Protein AF-A0AAN7KBG7-F1 (afdb_monomer_lite)

pLDDT: mean 77.72, std 19.57, range [31.78, 95.94]

Structure (mmCIF, N/CA/C/O backbone):
data_AF-A0AAN7KBG7-F1
#
_entry.id   AF-A0AAN7KBG7-F1
#
loop_
_atom_site.group_PDB
_atom_site.id
_atom_site.type_symbol
_atom_site.label_atom_id
_atom_site.label_alt_id
_atom_site.label_comp_id
_atom_site.label_asym_id
_atom_site.label_entity_id
_atom_site.label_seq_id
_atom_site.pdbx_PDB_ins_code
_atom_site.Cartn_x
_atom_site.Cartn_y
_atom_site.Cartn_z
_atom_site.occupancy
_atom_site.B_iso_or_equiv
_atom_site.auth_seq_id
_atom_site.auth_comp_id
_atom_site.auth_asym_id
_atom_site.auth_atom_id
_atom_site.pdbx_PDB_model_num
ATOM 1 N N . MET A 1 1 ? -51.891 24.829 34.670 1.00 34.12 1 MET A N 1
ATOM 2 C CA . MET A 1 1 ? -51.512 24.586 33.263 1.00 34.12 1 MET A CA 1
ATOM 3 C C . MET A 1 1 ? -50.183 23.848 33.258 1.00 34.12 1 MET A C 1
ATOM 5 O O . MET A 1 1 ? -49.143 24.468 33.414 1.00 34.12 1 MET A O 1
ATOM 9 N N . THR A 1 2 ? -50.226 22.522 33.196 1.00 32.44 2 THR A N 1
ATOM 10 C CA . THR A 1 2 ? -49.056 21.641 33.094 1.00 32.44 2 THR A CA 1
ATOM 11 C C . THR A 1 2 ? -48.975 21.164 31.651 1.00 32.44 2 THR A C 1
ATOM 13 O O . THR A 1 2 ? -49.834 20.416 31.191 1.00 32.44 2 THR A O 1
ATOM 16 N N . ILE A 1 3 ? -47.984 21.652 30.908 1.00 42.03 3 ILE A N 1
ATOM 17 C CA . ILE A 1 3 ? -47.735 21.214 29.534 1.00 42.03 3 ILE A CA 1
ATOM 18 C C . ILE A 1 3 ? -47.022 19.864 29.624 1.00 42.03 3 ILE A C 1
ATOM 20 O O . ILE A 1 3 ? -45.870 19.783 30.048 1.00 42.03 3 ILE A O 1
ATOM 24 N N . ALA A 1 4 ? -47.740 18.797 29.276 1.00 42.88 4 ALA A N 1
ATOM 25 C CA . ALA A 1 4 ? -47.174 17.473 29.093 1.00 42.88 4 ALA A CA 1
ATOM 26 C C . ALA A 1 4 ? -46.293 17.491 27.836 1.00 42.88 4 ALA A C 1
ATOM 28 O O . ALA A 1 4 ? -46.793 17.564 26.715 1.00 42.88 4 ALA A O 1
ATOM 29 N N . LEU A 1 5 ? -44.974 17.449 28.033 1.00 41.06 5 LEU A N 1
ATOM 30 C CA . LEU A 1 5 ? -44.010 17.113 26.989 1.00 41.06 5 LEU A CA 1
ATOM 31 C C . LEU A 1 5 ? -44.320 15.690 26.514 1.00 41.06 5 LEU A C 1
ATOM 33 O O . LEU A 1 5 ? -44.073 14.715 27.225 1.00 41.06 5 LEU A O 1
ATOM 37 N N . GLY A 1 6 ? -44.939 15.596 25.338 1.00 36.91 6 GLY A N 1
ATOM 38 C CA . GLY A 1 6 ? -45.277 14.335 24.698 1.00 36.91 6 GLY A CA 1
ATOM 39 C C . GLY A 1 6 ? -44.038 13.461 24.547 1.00 36.91 6 GLY A C 1
ATOM 40 O O . GLY A 1 6 ? -43.003 13.903 24.047 1.00 36.91 6 GLY A O 1
ATOM 41 N N . LYS A 1 7 ? -44.152 12.203 24.983 1.00 40.62 7 LYS A N 1
ATOM 42 C CA . LYS A 1 7 ? -43.248 11.136 24.561 1.00 40.62 7 LYS A CA 1
ATOM 43 C C . LYS A 1 7 ? -43.241 11.125 23.034 1.00 40.62 7 LYS A C 1
ATOM 45 O O . LYS A 1 7 ? -44.262 10.813 22.431 1.00 40.62 7 LYS A O 1
ATOM 50 N N . PHE A 1 8 ? -42.094 11.432 22.436 1.00 38.41 8 PHE A N 1
ATOM 51 C CA . PHE A 1 8 ? -41.805 11.020 21.069 1.00 38.41 8 PHE A CA 1
ATOM 52 C C . PHE A 1 8 ? -41.921 9.493 21.037 1.00 38.41 8 PHE A C 1
ATOM 54 O O . PHE A 1 8 ? -41.097 8.781 21.615 1.00 38.41 8 PHE A O 1
ATOM 61 N N . THR A 1 9 ? -42.991 8.991 20.434 1.00 43.62 9 THR A N 1
ATOM 62 C CA . THR A 1 9 ? -43.089 7.599 20.010 1.00 43.62 9 THR A CA 1
ATOM 63 C C . THR A 1 9 ? -42.046 7.428 18.912 1.00 43.62 9 THR A C 1
ATOM 65 O O . THR A 1 9 ? -42.193 7.980 17.827 1.00 43.62 9 THR A O 1
ATOM 68 N N . LYS A 1 10 ? -40.923 6.779 19.236 1.00 46.28 10 LYS A N 1
ATOM 69 C CA . LYS A 1 10 ? -39.901 6.421 18.253 1.00 46.28 10 LYS A CA 1
ATOM 70 C C . LYS A 1 10 ? -40.523 5.330 17.379 1.00 46.28 10 LYS A C 1
ATOM 72 O O . LYS A 1 10 ? -40.671 4.208 17.856 1.00 46.28 10 LYS A O 1
ATOM 77 N N . ASP A 1 11 ? -40.980 5.702 16.185 1.00 49.72 11 ASP A N 1
ATOM 78 C CA . ASP A 1 11 ? -41.461 4.741 15.193 1.00 49.72 11 ASP A CA 1
ATOM 79 C C . ASP A 1 11 ? -40.368 3.705 14.897 1.00 49.72 11 ASP A C 1
ATOM 81 O O . ASP A 1 11 ? -39.167 3.975 15.005 1.00 49.72 11 ASP A O 1
ATOM 85 N N . GLU A 1 12 ? -40.829 2.490 14.623 1.00 57.56 12 GLU A N 1
ATOM 86 C CA . GLU A 1 12 ? -40.058 1.258 14.505 1.00 57.56 12 GLU A CA 1
ATOM 87 C C . GLU A 1 12 ? -38.892 1.378 13.507 1.00 57.56 12 GLU A C 1
ATOM 89 O O . GLU A 1 12 ? -39.093 1.778 12.367 1.00 57.56 12 GLU A O 1
ATOM 94 N N . ASN A 1 13 ? -37.685 1.018 13.967 1.00 63.81 13 ASN A N 1
ATOM 95 C CA . ASN A 1 13 ? -36.425 0.845 13.226 1.00 63.81 13 ASN A CA 1
ATOM 96 C C . ASN A 1 13 ? -36.313 1.617 11.900 1.00 63.81 13 ASN A C 1
ATOM 98 O O . ASN A 1 13 ? -36.607 1.093 10.823 1.00 63.81 13 ASN A O 1
ATOM 102 N N . ASP A 1 14 ? -35.792 2.839 11.996 1.00 77.31 14 ASP A N 1
ATOM 103 C CA . ASP A 1 14 ? -35.422 3.656 10.844 1.00 77.31 14 ASP A CA 1
ATOM 104 C C . ASP A 1 14 ? -34.410 2.910 9.946 1.00 77.31 14 ASP A C 1
ATOM 106 O O . ASP A 1 14 ? -33.652 2.047 10.401 1.00 77.31 14 ASP A O 1
ATOM 110 N N . LEU A 1 15 ? -34.359 3.243 8.654 1.00 82.94 15 LEU A N 1
ATOM 111 C CA . LEU A 1 15 ? -33.481 2.579 7.676 1.00 82.94 15 LEU A CA 1
ATOM 112 C C . LEU A 1 15 ? -32.005 2.605 8.116 1.00 82.94 15 LEU A C 1
ATOM 114 O O . LEU A 1 15 ? -31.257 1.655 7.870 1.00 82.94 15 LEU A O 1
ATOM 118 N N . PHE A 1 16 ? -31.604 3.675 8.807 1.00 80.81 16 PHE A N 1
ATOM 119 C CA . PHE A 1 16 ? -30.285 3.808 9.421 1.00 80.81 16 PHE A CA 1
ATOM 120 C C . PHE A 1 16 ? -30.032 2.784 10.533 1.00 80.81 16 PHE A C 1
ATOM 122 O O . PHE A 1 16 ? -28.937 2.227 10.580 1.00 80.81 16 PHE A O 1
ATOM 129 N N . ASP A 1 17 ? -31.029 2.492 11.372 1.00 79.19 17 ASP A N 1
ATOM 130 C CA . ASP A 1 17 ? -30.919 1.515 12.463 1.00 79.19 17 ASP A CA 1
ATOM 131 C C . ASP A 1 17 ? -30.785 0.084 11.895 1.00 79.19 17 ASP A C 1
ATOM 133 O O . ASP A 1 17 ? -29.948 -0.695 12.349 1.00 79.19 17 ASP A O 1
ATOM 137 N N . ILE A 1 18 ? -31.521 -0.247 10.823 1.00 82.81 18 ILE A N 1
ATOM 138 C CA . ILE A 1 18 ? -31.422 -1.553 10.135 1.00 82.81 18 ILE A CA 1
ATOM 139 C C . ILE A 1 18 ? -30.043 -1.741 9.483 1.00 82.81 18 ILE A C 1
ATOM 141 O O . ILE A 1 18 ? -29.471 -2.837 9.511 1.00 82.81 18 ILE A O 1
ATOM 145 N N . MET A 1 19 ? -29.504 -0.680 8.877 1.00 77.00 19 MET A N 1
ATOM 146 C CA . MET A 1 19 ? -28.183 -0.705 8.252 1.00 77.00 19 MET A CA 1
ATOM 147 C C . MET A 1 19 ? -27.063 -0.819 9.295 1.00 77.00 19 MET A C 1
ATOM 149 O O . MET A 1 19 ? -26.133 -1.597 9.079 1.00 77.00 19 MET A O 1
ATOM 153 N N . ASP A 1 20 ? -27.159 -0.098 10.417 1.00 77.06 20 ASP A N 1
ATOM 154 C CA . ASP A 1 20 ? -26.223 -0.188 11.551 1.00 77.06 20 ASP A CA 1
ATOM 155 C C . ASP A 1 20 ? -26.203 -1.613 12.134 1.00 77.06 20 ASP A C 1
ATOM 157 O O . ASP A 1 20 ? -25.137 -2.212 12.299 1.00 77.06 20 ASP A O 1
ATOM 161 N N . ASP A 1 21 ? -27.379 -2.221 12.319 1.00 75.62 21 ASP A N 1
ATOM 162 C CA . ASP A 1 21 ? -27.508 -3.613 12.763 1.00 75.62 21 ASP A CA 1
ATO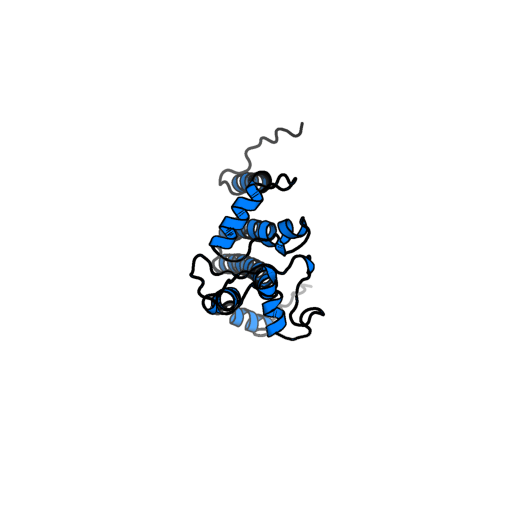M 163 C C . ASP A 1 21 ? -26.938 -4.624 11.759 1.00 75.62 21 ASP A C 1
ATOM 165 O O . ASP A 1 21 ? -26.386 -5.658 12.150 1.00 75.62 21 ASP A O 1
ATOM 169 N N . TRP A 1 22 ? -27.061 -4.368 10.454 1.00 77.69 22 TRP A N 1
ATOM 170 C CA . TRP A 1 22 ? -26.463 -5.226 9.430 1.00 77.69 22 TRP A CA 1
ATOM 171 C C . TRP A 1 22 ? -24.940 -5.078 9.368 1.00 77.69 22 TRP A C 1
ATOM 173 O O . TRP A 1 22 ? -24.244 -6.088 9.271 1.00 77.69 22 TRP A O 1
ATOM 183 N N . LEU A 1 23 ? -24.420 -3.853 9.475 1.00 68.38 23 LEU A N 1
ATOM 184 C CA . LEU A 1 23 ? -22.986 -3.564 9.424 1.00 68.38 23 LEU A CA 1
ATOM 185 C C . LEU A 1 23 ? -22.235 -4.162 10.624 1.00 68.38 23 LEU A C 1
ATOM 187 O O . LEU A 1 23 ? -21.116 -4.654 10.472 1.00 68.38 23 LEU A O 1
ATOM 191 N N . ARG A 1 24 ? -22.868 -4.180 11.803 1.00 67.69 24 ARG A N 1
ATOM 192 C CA . ARG A 1 24 ? -22.316 -4.813 13.011 1.00 67.69 24 ARG A CA 1
ATOM 193 C C . ARG A 1 24 ? -22.271 -6.338 12.951 1.00 67.69 24 ARG A C 1
ATOM 195 O O . ARG A 1 24 ? -21.626 -6.951 13.801 1.00 67.69 24 ARG A O 1
ATOM 202 N N . ARG A 1 25 ? -22.932 -6.980 11.979 1.00 67.44 25 ARG A N 1
ATOM 203 C CA . ARG A 1 25 ? -22.824 -8.434 11.799 1.00 67.44 25 ARG A CA 1
ATOM 204 C C . ARG A 1 25 ? -21.471 -8.764 11.174 1.00 67.44 25 ARG A C 1
ATOM 206 O O . ARG A 1 25 ? -21.226 -8.491 10.004 1.00 67.44 25 ARG A O 1
ATOM 213 N N . ASP A 1 26 ? -20.611 -9.381 11.979 1.00 39.69 26 ASP A N 1
ATOM 214 C CA . ASP A 1 26 ? -19.221 -9.728 11.676 1.00 39.69 26 ASP A CA 1
ATOM 215 C C . ASP A 1 26 ? -19.004 -10.338 10.286 1.00 39.69 26 ASP A C 1
ATOM 217 O O . ASP A 1 26 ? -19.112 -11.552 10.113 1.00 39.69 26 ASP A O 1
ATOM 221 N N . ARG A 1 27 ? -18.594 -9.517 9.310 1.00 54.81 27 ARG A N 1
ATOM 222 C CA . ARG A 1 27 ? -17.887 -9.957 8.097 1.00 54.81 27 ARG A CA 1
ATOM 223 C C . ARG A 1 27 ? -17.035 -8.827 7.527 1.00 54.81 27 ARG A C 1
ATOM 225 O O . ARG A 1 27 ? -17.579 -7.798 7.165 1.00 54.81 27 ARG A O 1
ATOM 232 N N . PHE A 1 28 ? -15.727 -9.051 7.359 1.00 41.56 28 PHE A N 1
ATOM 233 C CA . PHE A 1 28 ? -14.975 -8.551 6.195 1.00 41.56 28 PHE A CA 1
ATOM 234 C C . PHE A 1 28 ? -13.580 -9.193 6.111 1.00 41.56 28 PHE A C 1
ATOM 236 O O . PHE A 1 28 ? -12.844 -9.221 7.097 1.00 41.56 28 PHE A O 1
ATOM 243 N N . VAL A 1 29 ? -13.217 -9.673 4.916 1.00 42.47 29 VAL A N 1
ATOM 244 C CA . VAL A 1 29 ? -11.884 -10.172 4.539 1.00 42.47 29 VAL A CA 1
ATOM 245 C C . VAL A 1 29 ? -11.554 -9.556 3.179 1.00 42.47 29 VAL A C 1
ATOM 247 O O . VAL A 1 29 ? -12.275 -9.791 2.214 1.00 42.47 29 VAL A O 1
ATOM 250 N N . PHE A 1 30 ? -10.495 -8.749 3.097 1.00 40.25 30 PHE A N 1
ATOM 251 C CA . PHE A 1 30 ? -10.028 -8.148 1.844 1.00 40.25 30 PHE A CA 1
ATOM 252 C C . PHE A 1 30 ? -8.698 -8.793 1.436 1.00 40.25 30 PHE A C 1
ATOM 254 O O . PHE A 1 30 ? -7.713 -8.719 2.169 1.00 40.25 30 PHE A O 1
ATOM 261 N N . VAL A 1 31 ? -8.681 -9.433 0.267 1.00 49.59 31 VAL A N 1
ATOM 262 C CA . VAL A 1 31 ? -7.526 -10.095 -0.362 1.00 49.59 31 VAL A CA 1
ATOM 263 C C . VAL A 1 31 ? -7.371 -9.444 -1.739 1.00 49.59 31 VAL A C 1
ATOM 265 O O . VAL A 1 31 ? -8.255 -9.594 -2.566 1.00 49.59 31 VAL A O 1
ATOM 268 N N . GLY A 1 32 ? -6.355 -8.673 -2.112 1.00 66.69 32 GLY A N 1
ATOM 269 C CA . GLY A 1 32 ? -5.196 -8.110 -1.429 1.00 66.69 32 GLY A CA 1
ATOM 270 C C . GLY A 1 32 ? -4.219 -7.674 -2.529 1.00 66.69 32 GLY A C 1
ATOM 271 O O . GLY A 1 32 ? -3.469 -8.508 -3.021 1.00 66.69 32 GLY A O 1
ATOM 272 N N . GLY A 1 33 ? -4.231 -6.401 -2.954 1.00 80.50 33 GLY A N 1
ATOM 273 C CA . GLY A 1 33 ? -3.456 -5.921 -4.120 1.00 80.50 33 GLY A CA 1
ATOM 274 C C . GLY A 1 33 ? -1.940 -6.162 -4.036 1.00 80.50 33 GLY A C 1
ATOM 275 O O . GLY A 1 33 ? -1.269 -6.275 -5.060 1.00 80.50 33 GLY A O 1
ATOM 276 N N . TRP A 1 34 ? -1.410 -6.327 -2.820 1.00 89.38 34 TRP A N 1
ATOM 277 C CA . TRP A 1 34 ? -0.032 -6.753 -2.585 1.00 89.38 34 TRP A CA 1
ATOM 278 C C . TRP A 1 34 ? 0.252 -8.170 -3.107 1.00 89.38 34 TRP A C 1
ATOM 280 O O . TRP A 1 34 ? 1.241 -8.353 -3.806 1.00 89.38 34 TRP A O 1
ATOM 290 N N . PHE A 1 35 ? -0.635 -9.141 -2.849 1.00 91.00 35 PHE A N 1
ATOM 291 C CA . PHE A 1 35 ? -0.478 -10.519 -3.335 1.00 91.00 35 PHE A CA 1
ATOM 292 C C . PHE A 1 35 ? -0.496 -10.589 -4.861 1.00 91.00 35 PHE A C 1
ATOM 294 O O . PHE A 1 35 ? 0.321 -11.287 -5.457 1.00 91.00 35 PHE A O 1
ATOM 301 N N . THR A 1 36 ? -1.392 -9.840 -5.509 1.00 90.81 36 THR A N 1
ATOM 302 C CA . THR A 1 36 ? -1.428 -9.768 -6.976 1.00 90.81 36 THR A CA 1
ATOM 303 C C . THR A 1 36 ? -0.119 -9.207 -7.526 1.00 90.81 36 THR A C 1
ATOM 305 O O . THR A 1 36 ? 0.440 -9.762 -8.471 1.00 90.81 36 THR A O 1
ATOM 308 N N . GLY A 1 37 ? 0.399 -8.142 -6.909 1.00 89.38 37 GLY A N 1
ATOM 309 C CA . GLY A 1 37 ? 1.641 -7.511 -7.339 1.00 89.38 37 GLY A CA 1
ATOM 310 C C . GLY A 1 37 ? 2.869 -8.407 -7.164 1.00 89.38 37 GLY A C 1
ATOM 311 O O . GLY A 1 37 ? 3.604 -8.608 -8.125 1.00 89.38 37 GLY A O 1
ATOM 312 N N . THR A 1 38 ? 3.058 -9.012 -5.988 1.00 92.31 38 THR A N 1
ATOM 313 C CA . THR A 1 38 ? 4.203 -9.909 -5.729 1.00 92.31 38 THR A CA 1
ATOM 314 C C . THR A 1 38 ? 4.138 -11.211 -6.520 1.00 92.31 38 THR A C 1
ATOM 316 O O . THR A 1 38 ? 5.168 -11.841 -6.744 1.00 92.31 38 THR A O 1
ATOM 319 N N . THR A 1 39 ? 2.954 -11.622 -6.976 1.00 92.50 39 THR A N 1
ATOM 320 C CA . THR A 1 39 ? 2.807 -12.859 -7.750 1.00 92.50 39 THR A CA 1
ATOM 321 C C . THR A 1 39 ? 3.000 -12.656 -9.242 1.00 92.50 39 THR A C 1
ATOM 323 O O . THR A 1 39 ? 3.681 -13.469 -9.865 1.00 92.50 39 THR A O 1
ATOM 326 N N . PHE A 1 40 ? 2.461 -11.576 -9.812 1.00 93.94 40 PHE A N 1
ATOM 327 C CA . PHE A 1 40 ? 2.332 -11.456 -11.267 1.00 93.94 40 PHE A CA 1
ATOM 328 C C . PHE A 1 40 ? 2.953 -10.199 -11.879 1.00 93.94 40 PHE A C 1
ATOM 330 O O . PHE A 1 40 ? 3.041 -10.125 -13.104 1.00 93.94 40 PHE A O 1
ATOM 337 N N . VAL A 1 41 ? 3.334 -9.191 -11.086 1.00 93.88 41 VAL A N 1
ATOM 338 C CA . VAL A 1 41 ? 3.688 -7.874 -11.636 1.00 93.88 41 VAL A CA 1
ATOM 339 C C . VAL A 1 41 ? 5.182 -7.596 -11.587 1.00 93.88 41 VAL A C 1
ATOM 341 O O . VAL A 1 41 ? 5.825 -7.628 -10.540 1.00 93.88 41 VAL A O 1
ATOM 344 N N . THR A 1 42 ? 5.703 -7.254 -12.762 1.00 94.94 42 THR A N 1
ATOM 345 C CA . THR A 1 42 ? 7.089 -6.850 -12.974 1.00 94.94 42 THR A CA 1
ATOM 346 C C . THR A 1 42 ? 7.357 -5.409 -12.550 1.00 94.94 42 THR A C 1
ATOM 348 O O . THR A 1 42 ? 6.500 -4.533 -12.678 1.00 94.94 42 THR A O 1
ATOM 351 N N . SER A 1 43 ? 8.592 -5.149 -12.124 1.00 94.31 43 SER A N 1
ATOM 352 C CA . SER A 1 43 ? 9.136 -3.805 -11.901 1.00 94.31 43 SER A CA 1
ATOM 353 C C . SER A 1 43 ? 10.186 -3.428 -12.949 1.00 94.31 43 SER A C 1
ATOM 355 O O . SER A 1 43 ? 10.988 -2.514 -12.736 1.00 94.31 43 SER A O 1
ATOM 357 N N . TRP A 1 44 ? 10.197 -4.109 -14.098 1.00 95.19 44 TRP A N 1
ATOM 358 C CA . TRP A 1 44 ? 11.172 -3.873 -15.162 1.00 95.19 44 TRP A CA 1
ATOM 359 C C . TRP A 1 44 ? 11.098 -2.447 -15.719 1.00 95.19 44 TRP A C 1
ATOM 361 O O . TRP A 1 44 ? 12.115 -1.777 -15.867 1.00 95.19 44 TRP A O 1
ATOM 371 N N . TYR A 1 45 ? 9.888 -1.936 -15.947 1.00 93.25 45 TYR A N 1
ATOM 372 C CA . TYR A 1 45 ? 9.667 -0.607 -16.528 1.00 93.25 45 TYR A CA 1
ATOM 373 C C . TYR A 1 45 ? 9.862 0.552 -15.540 1.00 93.25 45 TYR A C 1
ATOM 375 O O . TYR A 1 45 ? 9.951 1.705 -15.957 1.00 93.25 45 TYR A O 1
ATOM 383 N N . THR A 1 46 ? 9.920 0.265 -14.237 1.00 93.25 46 THR A N 1
ATOM 384 C CA . THR A 1 46 ? 10.079 1.279 -13.184 1.00 93.25 46 THR A CA 1
ATOM 385 C C . THR A 1 46 ? 11.481 1.286 -12.585 1.00 93.25 46 THR A C 1
ATOM 387 O O . THR A 1 46 ? 12.058 2.358 -12.416 1.00 93.25 46 THR A O 1
ATOM 390 N N . HIS A 1 47 ? 12.039 0.110 -12.284 1.00 91.75 47 HIS A N 1
ATOM 391 C CA . HIS A 1 47 ? 13.340 -0.052 -11.618 1.00 91.75 47 HIS A CA 1
ATOM 392 C C . HIS A 1 47 ? 14.343 -0.901 -12.412 1.00 91.75 47 HIS A C 1
ATOM 394 O O . HIS A 1 47 ? 15.490 -1.001 -11.985 1.00 91.75 47 HIS A O 1
ATOM 400 N N . GLY A 1 48 ? 13.949 -1.523 -13.529 1.00 94.25 48 GLY A N 1
ATOM 401 C CA . GLY A 1 48 ? 14.801 -2.491 -14.235 1.00 94.25 48 GLY A CA 1
ATOM 402 C C . GLY A 1 48 ? 15.023 -3.779 -13.437 1.00 94.25 48 GLY A C 1
ATOM 403 O O . GLY A 1 48 ? 16.091 -4.379 -13.520 1.00 94.25 48 GLY A O 1
ATOM 404 N N . LEU A 1 49 ? 14.044 -4.174 -12.612 1.00 93.25 49 LEU A N 1
ATOM 405 C CA . LEU A 1 49 ? 14.136 -5.316 -11.700 1.00 93.25 49 LEU A CA 1
ATOM 406 C C . LEU A 1 49 ? 13.013 -6.322 -11.956 1.00 93.25 49 LEU A C 1
ATOM 408 O O . LEU A 1 49 ? 11.859 -5.933 -12.135 1.00 93.25 49 LEU A O 1
ATOM 412 N N . ALA A 1 50 ? 13.348 -7.609 -11.871 1.00 94.31 50 ALA A N 1
ATOM 413 C CA . ALA A 1 50 ? 12.360 -8.655 -11.633 1.00 94.31 50 ALA A CA 1
ATOM 414 C C . ALA A 1 50 ? 11.858 -8.548 -10.185 1.00 94.31 50 ALA A C 1
ATOM 416 O O . ALA A 1 50 ? 12.663 -8.364 -9.265 1.00 94.31 50 ALA A O 1
ATOM 417 N N . SER A 1 51 ? 10.544 -8.629 -9.980 1.00 94.12 51 SER A N 1
ATOM 418 C CA . SER A 1 51 ? 9.935 -8.402 -8.660 1.00 94.12 51 SER A CA 1
ATOM 419 C C . SER A 1 51 ? 8.789 -9.348 -8.313 1.00 94.12 51 SER A C 1
ATOM 421 O O . SER A 1 51 ? 8.159 -9.168 -7.270 1.00 94.12 51 SER A O 1
ATOM 423 N N . SER A 1 52 ? 8.508 -10.341 -9.154 1.00 94.75 52 SER A N 1
ATOM 424 C CA . SER A 1 52 ? 7.380 -11.252 -8.968 1.00 94.75 52 SER A CA 1
ATOM 425 C C . SER A 1 52 ? 7.766 -12.729 -8.955 1.00 94.75 52 SER A C 1
ATOM 427 O O . SER A 1 52 ? 8.795 -13.128 -9.503 1.00 94.75 52 SER A O 1
ATOM 429 N N . TYR A 1 53 ? 6.914 -13.562 -8.347 1.00 94.38 53 TYR A N 1
ATOM 430 C CA . TYR A 1 53 ? 7.054 -15.023 -8.399 1.00 94.38 53 TYR A CA 1
ATOM 431 C C . TYR A 1 53 ? 7.069 -15.544 -9.842 1.00 94.38 53 TYR A C 1
ATOM 433 O O . TYR A 1 53 ? 7.832 -16.456 -10.153 1.00 94.38 53 TYR A O 1
ATOM 441 N N . LEU A 1 54 ? 6.284 -14.930 -10.733 1.00 95.06 54 LEU A N 1
ATOM 442 C CA . LEU A 1 54 ? 6.252 -15.269 -12.158 1.00 95.06 54 LEU A CA 1
ATOM 443 C C . LEU A 1 54 ? 7.601 -15.036 -12.859 1.00 95.06 54 LEU A C 1
ATOM 445 O O . LEU A 1 54 ? 7.947 -15.765 -13.782 1.00 95.06 54 LEU A O 1
ATOM 449 N N . GLU A 1 55 ? 8.384 -14.062 -12.398 1.00 93.81 55 GLU A N 1
ATOM 450 C CA . GLU A 1 55 ? 9.724 -13.762 -12.920 1.00 93.81 55 GLU A CA 1
ATOM 451 C C . GLU A 1 55 ? 10.844 -14.550 -12.215 1.00 93.81 55 GLU A C 1
ATOM 453 O O . GLU A 1 55 ? 12.022 -14.348 -12.509 1.00 93.81 55 GLU A O 1
ATOM 458 N N . GLY A 1 56 ? 10.503 -15.442 -11.278 1.00 94.00 56 GLY A N 1
ATOM 459 C CA . GLY A 1 56 ? 11.467 -16.257 -10.533 1.00 94.00 56 GLY A CA 1
ATOM 460 C C . GLY A 1 56 ? 11.954 -15.646 -9.215 1.00 94.00 56 GLY A C 1
ATOM 461 O O . GLY A 1 56 ? 12.911 -16.153 -8.625 1.00 94.00 56 GLY A O 1
ATOM 462 N N . CYS A 1 57 ? 11.320 -14.580 -8.712 1.00 95.31 57 CYS A N 1
ATOM 463 C CA . CYS A 1 57 ? 11.593 -14.096 -7.358 1.00 95.31 57 CYS A CA 1
ATOM 464 C C . CYS A 1 57 ? 11.080 -15.080 -6.294 1.00 95.31 57 CYS A C 1
ATOM 466 O O . CYS A 1 57 ? 10.163 -15.863 -6.526 1.00 95.31 57 CYS A O 1
ATOM 468 N N . ASN A 1 58 ? 11.656 -15.019 -5.093 1.00 95.38 58 ASN A N 1
ATOM 469 C CA . ASN A 1 58 ? 11.197 -15.774 -3.927 1.00 95.38 58 ASN A CA 1
ATOM 470 C C . ASN A 1 58 ? 10.486 -14.837 -2.934 1.00 95.38 58 ASN A C 1
ATOM 472 O O . ASN A 1 58 ? 10.376 -13.638 -3.170 1.00 95.38 58 ASN A O 1
ATOM 476 N N . PHE A 1 59 ? 10.010 -15.361 -1.801 1.00 93.25 59 PHE A N 1
ATOM 477 C CA . PHE A 1 59 ? 9.302 -14.553 -0.797 1.00 93.25 59 PHE A CA 1
ATOM 478 C C . PHE A 1 59 ? 10.120 -13.365 -0.267 1.00 93.25 59 PHE A C 1
ATOM 480 O O . PHE A 1 59 ? 9.556 -12.330 0.080 1.00 93.25 59 PHE A O 1
ATOM 487 N N . LEU A 1 60 ? 11.447 -13.492 -0.218 1.00 94.06 60 LEU A N 1
ATOM 488 C CA . LEU A 1 60 ? 12.316 -12.423 0.259 1.00 94.06 60 LEU A CA 1
ATOM 489 C C . LEU A 1 60 ? 12.516 -11.337 -0.804 1.00 94.06 60 LEU A C 1
ATOM 491 O O . LEU A 1 60 ? 12.650 -10.166 -0.451 1.00 94.06 60 LEU A O 1
ATOM 495 N N . THR A 1 61 ? 12.547 -11.706 -2.086 1.00 92.75 61 THR A N 1
ATOM 496 C CA . THR A 1 61 ? 12.876 -10.788 -3.187 1.00 92.75 61 THR A CA 1
ATOM 497 C C . THR A 1 61 ? 11.665 -10.240 -3.934 1.00 92.75 61 THR A C 1
ATOM 499 O O . THR A 1 61 ? 11.786 -9.190 -4.562 1.00 92.75 61 THR A O 1
ATOM 502 N N . ALA A 1 62 ? 10.502 -10.885 -3.838 1.00 95.00 62 ALA A N 1
ATOM 503 C CA . ALA A 1 62 ? 9.272 -10.391 -4.440 1.00 95.00 62 ALA A CA 1
ATOM 504 C C . ALA A 1 62 ? 8.821 -9.080 -3.774 1.00 95.00 62 ALA A C 1
ATOM 506 O O . ALA A 1 62 ? 8.857 -8.933 -2.545 1.00 95.00 62 ALA A O 1
ATOM 507 N N . ALA A 1 63 ? 8.395 -8.116 -4.586 1.00 95.00 63 ALA A N 1
ATOM 508 C CA . ALA A 1 63 ? 7.995 -6.801 -4.109 1.00 95.00 63 ALA A CA 1
ATOM 509 C C . ALA A 1 63 ? 7.002 -6.127 -5.058 1.00 95.00 63 ALA A C 1
ATOM 511 O O . ALA A 1 63 ? 7.094 -6.257 -6.274 1.00 95.00 63 ALA A O 1
ATOM 512 N N . VAL A 1 64 ? 6.103 -5.315 -4.501 1.00 95.19 64 VAL A N 1
ATOM 513 C CA . VAL A 1 64 ? 5.387 -4.303 -5.291 1.00 95.19 64 VAL A CA 1
ATOM 514 C C . VAL A 1 64 ? 6.216 -3.026 -5.267 1.00 95.19 64 VAL A C 1
ATOM 516 O O . VAL A 1 64 ? 6.272 -2.345 -4.236 1.00 95.19 64 VAL A O 1
ATOM 519 N N . SER A 1 65 ? 6.906 -2.738 -6.372 1.00 94.94 65 SER A N 1
ATOM 520 C CA . SER A 1 65 ? 7.851 -1.619 -6.435 1.00 94.94 65 SER A CA 1
ATOM 521 C C . SER A 1 65 ? 7.193 -0.278 -6.706 1.00 94.94 65 SER A C 1
ATOM 523 O O . SER A 1 65 ? 6.145 -0.193 -7.344 1.00 94.94 65 SER A O 1
ATOM 525 N N . THR A 1 66 ? 7.844 0.779 -6.226 1.00 95.50 66 THR A N 1
ATOM 526 C CA . THR A 1 66 ? 7.423 2.166 -6.431 1.00 95.50 66 THR A CA 1
ATOM 527 C C . THR A 1 66 ? 7.387 2.553 -7.917 1.00 95.50 66 THR A C 1
ATOM 529 O O . THR A 1 66 ? 8.142 1.992 -8.719 1.00 95.50 66 THR A O 1
ATOM 532 N N . PRO A 1 67 ? 6.551 3.534 -8.307 1.00 95.94 67 PRO A N 1
ATOM 533 C CA . PRO A 1 67 ? 6.552 4.085 -9.660 1.00 95.94 67 PRO A CA 1
ATOM 534 C C . PRO A 1 67 ? 7.901 4.712 -10.027 1.00 95.94 67 PRO A C 1
ATOM 536 O O . PRO A 1 67 ? 8.650 5.149 -9.153 1.00 95.94 67 PRO A O 1
ATOM 539 N N . ALA A 1 68 ? 8.184 4.820 -11.327 1.00 94.25 68 ALA A N 1
ATOM 540 C CA . ALA A 1 68 ? 9.384 5.487 -11.835 1.00 94.25 68 ALA A CA 1
ATOM 541 C C . ALA A 1 68 ? 9.476 6.953 -11.365 1.00 94.25 68 ALA A C 1
ATOM 543 O O . ALA A 1 68 ? 8.461 7.644 -11.260 1.00 94.25 68 ALA A O 1
ATOM 544 N N . ASN A 1 69 ? 10.695 7.469 -11.158 1.00 93.62 69 ASN A N 1
ATOM 545 C CA . ASN A 1 69 ? 10.907 8.844 -10.673 1.00 93.62 69 ASN A CA 1
ATOM 546 C C . ASN A 1 69 ? 10.327 9.921 -11.614 1.00 93.62 69 ASN A C 1
ATOM 548 O O . ASN A 1 69 ? 9.921 10.985 -11.160 1.00 93.62 69 ASN A O 1
ATOM 552 N N . SER A 1 70 ? 10.205 9.631 -12.914 1.00 92.12 70 SER A N 1
ATOM 553 C CA . SER A 1 70 ? 9.563 10.520 -13.896 1.00 92.12 70 SER A CA 1
ATOM 554 C C . SER A 1 70 ? 8.079 10.786 -13.614 1.00 92.12 70 SER A C 1
ATOM 556 O O . SER A 1 70 ? 7.521 11.762 -14.113 1.00 92.12 70 SER A O 1
ATOM 558 N N . LEU A 1 71 ? 7.431 9.938 -12.810 1.00 91.75 71 LEU A N 1
ATOM 559 C CA . LEU A 1 71 ? 6.029 10.078 -12.419 1.00 91.75 71 LEU A CA 1
ATOM 560 C C . LEU A 1 71 ? 5.847 10.910 -11.138 1.00 91.75 71 LEU A C 1
ATOM 562 O O . LEU A 1 71 ? 4.702 11.188 -10.765 1.00 91.75 71 LEU A O 1
ATOM 566 N N . ALA A 1 72 ? 6.948 11.328 -10.500 1.00 92.56 72 ALA A N 1
ATOM 567 C CA . ALA A 1 72 ? 6.982 12.156 -9.296 1.00 92.56 72 ALA A CA 1
ATOM 568 C C . ALA A 1 72 ? 5.979 11.666 -8.230 1.00 92.56 72 ALA A C 1
ATOM 570 O O . ALA A 1 72 ? 5.989 10.490 -7.857 1.00 92.56 72 ALA A O 1
ATOM 571 N N . HIS A 1 73 ? 5.095 12.549 -7.755 1.00 94.44 73 HIS A N 1
ATOM 572 C CA . HIS A 1 73 ? 4.049 12.247 -6.771 1.00 94.44 73 HIS A CA 1
ATOM 573 C C . HIS A 1 73 ? 2.677 11.980 -7.399 1.00 94.44 73 HIS A C 1
ATOM 575 O O . HIS A 1 73 ? 1.643 12.155 -6.751 1.00 94.44 73 HIS A O 1
ATOM 581 N N . SER A 1 74 ? 2.613 11.557 -8.665 1.00 93.69 74 SER A N 1
ATOM 582 C CA . SER A 1 74 ? 1.321 11.275 -9.292 1.00 93.69 74 SER A CA 1
ATOM 583 C C . SER A 1 74 ? 0.578 10.171 -8.529 1.00 93.69 74 SER A C 1
ATOM 585 O O . SER A 1 74 ? 1.131 9.107 -8.281 1.00 93.69 74 SER A O 1
ATOM 587 N N . LEU A 1 75 ? -0.706 10.393 -8.221 1.00 90.00 75 LEU A N 1
ATOM 588 C CA . LEU A 1 75 ? -1.568 9.385 -7.577 1.00 90.00 75 LEU A CA 1
ATOM 589 C C . LEU A 1 75 ? -1.721 8.098 -8.399 1.00 90.00 75 LEU A C 1
ATOM 591 O O . LEU A 1 75 ? -2.123 7.070 -7.862 1.00 90.00 75 LEU A O 1
ATOM 595 N N . LEU A 1 76 ? -1.397 8.163 -9.697 1.00 91.44 76 LEU A N 1
ATOM 596 C CA . LEU A 1 76 ? -1.397 7.021 -10.604 1.00 91.44 76 LEU A CA 1
ATOM 597 C C . LEU A 1 76 ? -2.735 6.272 -10.534 1.00 91.44 76 LEU A C 1
ATOM 599 O O . LEU A 1 76 ? -2.778 5.062 -10.388 1.00 91.44 76 LEU A O 1
ATOM 603 N N . LEU A 1 77 ? -3.847 7.011 -10.597 1.00 92.12 77 LEU A N 1
ATOM 604 C CA . LEU A 1 77 ? -5.183 6.418 -10.659 1.00 92.12 77 LEU A CA 1
ATOM 605 C C . LEU A 1 77 ? -5.331 5.636 -11.970 1.00 92.12 77 LEU A C 1
ATOM 607 O O . LEU A 1 77 ? -4.822 6.074 -13.006 1.00 92.12 77 LEU A O 1
ATOM 611 N N . LEU A 1 78 ? -6.050 4.512 -11.933 1.00 89.88 78 LEU A N 1
ATOM 612 C CA . LEU A 1 78 ? -6.269 3.657 -13.107 1.00 89.88 78 LEU A CA 1
ATOM 613 C C . LEU A 1 78 ? -6.954 4.428 -14.251 1.00 89.88 78 LEU A C 1
ATOM 615 O O . LEU A 1 78 ? -6.533 4.359 -15.400 1.00 89.88 78 LEU A O 1
ATOM 619 N N . TRP A 1 79 ? -7.948 5.250 -13.918 1.00 92.75 79 TRP A N 1
ATOM 620 C CA . TRP A 1 79 ? -8.633 6.164 -14.843 1.00 92.75 79 TRP A CA 1
ATOM 621 C C . TRP A 1 79 ? -7.905 7.509 -15.029 1.00 92.75 79 TRP A C 1
ATOM 623 O O . TRP A 1 79 ? -8.441 8.443 -15.620 1.00 92.75 79 TRP A O 1
ATOM 633 N N . GLY A 1 80 ? -6.699 7.656 -14.480 1.00 91.44 80 GLY A N 1
ATOM 634 C CA . GLY A 1 80 ? -5.913 8.878 -14.598 1.00 91.44 80 GLY A CA 1
ATOM 635 C C . GLY A 1 80 ? -5.309 9.054 -15.997 1.00 91.44 80 GLY A C 1
ATOM 636 O O . GLY A 1 80 ? -5.215 8.098 -16.763 1.00 91.44 80 GLY A O 1
ATOM 637 N N . PRO A 1 81 ? -4.772 10.246 -16.319 1.00 91.06 81 PRO A N 1
ATOM 638 C CA . PRO A 1 81 ? -4.241 10.550 -17.655 1.00 91.06 81 PRO A CA 1
ATOM 639 C C . PRO A 1 81 ? -2.983 9.749 -18.009 1.00 91.06 81 PRO A C 1
ATOM 641 O O . PRO A 1 81 ? -2.575 9.709 -19.166 1.00 91.06 81 PRO A O 1
ATOM 644 N N . LYS A 1 82 ? -2.357 9.128 -16.999 1.00 89.12 82 LYS A N 1
ATOM 645 C CA . LYS A 1 82 ? -1.233 8.224 -17.189 1.00 89.12 82 LYS A CA 1
ATOM 646 C C . LYS A 1 82 ? -1.785 6.922 -17.732 1.00 89.12 82 LYS A C 1
ATOM 648 O O . LYS A 1 82 ? -1.610 6.705 -18.912 1.00 89.12 82 LYS A O 1
ATOM 653 N N . ALA A 1 83 ? -2.487 6.115 -16.942 1.00 88.75 83 ALA A N 1
ATOM 654 C CA . ALA A 1 83 ? -2.963 4.797 -17.368 1.00 88.75 83 ALA A CA 1
ATOM 655 C C . ALA A 1 83 ? -4.115 4.806 -18.391 1.00 88.75 83 ALA A C 1
ATOM 657 O O . ALA A 1 83 ? -4.222 3.856 -19.153 1.00 88.75 83 ALA A O 1
ATOM 658 N N . GLN A 1 84 ? -4.938 5.858 -18.448 1.00 91.44 84 GLN A N 1
ATOM 659 C CA . GLN A 1 84 ? -6.054 6.005 -19.400 1.00 91.44 84 GLN A CA 1
ATOM 660 C C . GLN A 1 84 ? -7.035 4.815 -19.401 1.00 91.44 84 GLN A C 1
ATOM 662 O O . GLN A 1 84 ? -7.628 4.492 -20.424 1.00 91.44 84 GLN A O 1
ATOM 667 N N . GLY A 1 85 ? -7.208 4.152 -18.253 1.00 90.12 85 GLY A N 1
ATOM 668 C CA . GLY A 1 85 ? -8.063 2.970 -18.118 1.00 90.12 85 GLY A CA 1
ATOM 669 C C . GLY A 1 85 ? -7.409 1.645 -18.528 1.00 90.12 85 GLY A C 1
ATOM 670 O O . GLY A 1 85 ? -7.998 0.596 -18.285 1.00 90.12 85 GLY A O 1
ATOM 671 N N . ASP A 1 86 ? -6.191 1.657 -19.078 1.00 94.12 86 ASP A N 1
ATOM 672 C CA . ASP A 1 86 ? -5.443 0.437 -19.389 1.00 94.12 86 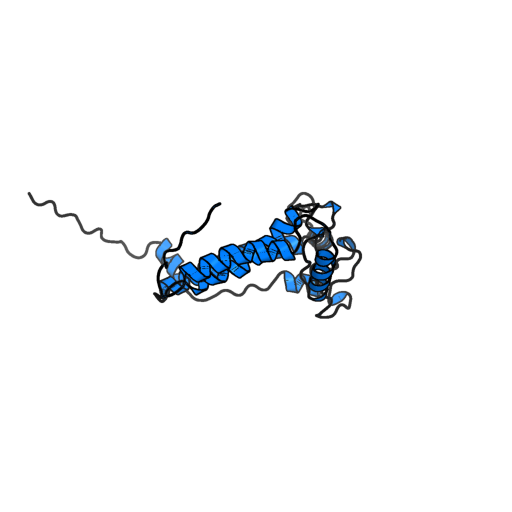ASP A CA 1
ATOM 673 C C . ASP A 1 86 ? -4.797 -0.143 -18.120 1.00 94.12 86 ASP A C 1
ATOM 675 O O . ASP A 1 86 ? -3.834 0.400 -17.566 1.00 94.12 86 ASP A O 1
ATOM 679 N N . PHE A 1 87 ? -5.335 -1.277 -17.664 1.00 93.00 87 PHE A N 1
ATOM 680 C CA . PHE A 1 87 ? -4.871 -1.984 -16.473 1.00 93.00 87 PHE A CA 1
ATOM 681 C C . PHE A 1 87 ? -3.459 -2.559 -16.619 1.00 93.00 87 PHE A C 1
ATOM 683 O O . PHE A 1 87 ? -2.664 -2.482 -15.679 1.00 93.00 87 PHE A O 1
ATOM 690 N N . THR A 1 88 ? -3.109 -3.105 -17.784 1.00 93.88 88 THR A N 1
ATOM 691 C CA . THR A 1 88 ? -1.783 -3.702 -17.993 1.00 93.88 88 THR A CA 1
ATOM 692 C C . THR A 1 88 ? -0.723 -2.612 -17.944 1.00 93.88 88 THR A C 1
ATOM 694 O O . THR A 1 88 ? 0.276 -2.740 -17.227 1.00 93.88 88 THR A O 1
ATOM 697 N N . ARG A 1 89 ? -0.972 -1.490 -18.625 1.00 93.38 89 ARG A N 1
ATOM 698 C CA . ARG A 1 89 ? -0.067 -0.339 -18.579 1.00 93.38 89 ARG A CA 1
ATOM 699 C C . ARG A 1 89 ? 0.009 0.272 -17.181 1.00 93.38 89 ARG A C 1
ATOM 701 O O . ARG A 1 89 ? 1.085 0.664 -16.736 1.00 93.38 89 ARG A O 1
ATOM 708 N N . TRP A 1 90 ? -1.103 0.325 -16.455 1.00 94.88 90 TRP A N 1
ATOM 709 C CA . TRP A 1 90 ? -1.123 0.788 -15.069 1.00 94.88 90 TRP A CA 1
ATOM 710 C C . TRP A 1 90 ? -0.227 -0.050 -14.144 1.00 94.88 90 TRP A C 1
ATOM 712 O O . TRP A 1 90 ? 0.552 0.515 -13.370 1.00 94.88 90 TRP A O 1
ATOM 722 N N . CYS A 1 91 ? -0.277 -1.379 -14.269 1.00 93.81 91 CYS A N 1
ATOM 723 C CA . CYS A 1 91 ? 0.610 -2.292 -13.546 1.00 93.81 91 CYS A CA 1
ATOM 724 C C . CYS A 1 91 ? 2.084 -2.051 -13.903 1.00 93.81 91 CYS A C 1
ATOM 726 O O . CYS A 1 91 ? 2.912 -1.932 -13.002 1.00 93.81 91 CYS A O 1
ATOM 728 N N . GLN A 1 92 ? 2.402 -1.888 -15.192 1.00 93.31 92 GLN A N 1
ATOM 729 C CA . GLN A 1 92 ? 3.769 -1.615 -15.663 1.00 93.31 92 GLN A CA 1
ATOM 730 C C . GLN A 1 92 ? 4.331 -0.282 -15.149 1.00 93.31 92 GLN A C 1
ATOM 732 O O . GLN A 1 92 ? 5.523 -0.180 -14.880 1.00 93.31 92 GLN A O 1
ATOM 737 N N . LEU A 1 93 ? 3.487 0.740 -14.983 1.00 94.44 93 LEU A N 1
ATOM 738 C CA . LEU A 1 93 ? 3.892 2.050 -14.461 1.00 94.44 93 LEU A CA 1
ATOM 739 C C . LEU A 1 93 ? 4.092 2.070 -12.933 1.00 94.44 93 LEU A C 1
ATOM 741 O O . LEU A 1 93 ? 4.483 3.103 -12.388 1.00 94.44 93 LEU A O 1
ATOM 745 N N . GLY A 1 94 ? 3.822 0.964 -12.231 1.00 93.06 94 GLY A N 1
ATOM 746 C CA . GLY A 1 94 ? 3.900 0.886 -10.769 1.00 93.06 94 GLY A CA 1
ATOM 747 C C . GLY A 1 94 ? 2.647 1.395 -10.051 1.00 93.06 94 GLY A C 1
ATOM 748 O O . GLY A 1 94 ? 2.705 1.724 -8.867 1.00 93.06 94 GLY A O 1
ATOM 749 N N . GLY A 1 95 ? 1.497 1.454 -10.730 1.00 92.75 95 GLY A N 1
ATOM 750 C CA . GLY A 1 95 ? 0.233 1.907 -10.138 1.00 92.75 95 GLY A CA 1
ATOM 751 C C . GLY A 1 95 ? -0.256 1.062 -8.960 1.00 92.75 95 GLY A C 1
ATOM 752 O O . GLY A 1 95 ? -0.900 1.577 -8.047 1.00 92.75 95 GLY A O 1
ATOM 753 N N . LEU A 1 96 ? 0.130 -0.216 -8.908 1.00 92.94 96 LEU A N 1
ATOM 754 C CA . LEU A 1 96 ? -0.160 -1.075 -7.759 1.00 92.94 96 LEU A CA 1
ATOM 755 C C . LEU A 1 96 ? 0.457 -0.556 -6.459 1.00 92.94 96 LEU A C 1
ATOM 757 O O . LEU A 1 96 ? -0.121 -0.764 -5.395 1.00 92.94 96 LEU A O 1
ATOM 761 N N . TRP A 1 97 ? 1.589 0.148 -6.519 1.00 94.81 97 TRP A N 1
ATOM 762 C CA . TRP A 1 97 ? 2.196 0.710 -5.319 1.00 94.81 97 TRP A CA 1
ATOM 763 C C . TRP A 1 97 ? 1.327 1.816 -4.717 1.00 94.81 97 TRP A C 1
ATOM 765 O O . TRP A 1 97 ? 1.027 1.765 -3.525 1.00 94.81 97 TRP A O 1
ATOM 775 N N . THR A 1 98 ? 0.847 2.770 -5.528 1.00 92.75 98 THR A N 1
ATOM 776 C CA . THR A 1 98 ? -0.042 3.836 -5.029 1.00 92.75 98 THR A CA 1
ATOM 777 C C . THR A 1 98 ? -1.388 3.267 -4.595 1.00 92.75 98 THR A C 1
ATOM 779 O O . THR A 1 98 ? -1.931 3.695 -3.578 1.00 92.75 98 THR A O 1
ATOM 782 N N . PHE A 1 99 ? -1.896 2.247 -5.292 1.00 92.50 99 PHE A N 1
ATOM 783 C CA . PHE A 1 99 ? -3.096 1.525 -4.880 1.00 92.50 99 PHE A CA 1
ATOM 784 C C . PHE A 1 99 ? -2.944 0.908 -3.489 1.00 92.50 99 PHE A C 1
ATOM 786 O O . PHE A 1 99 ? -3.773 1.180 -2.621 1.00 92.50 99 PHE A O 1
ATOM 793 N N . VAL A 1 100 ? -1.884 0.127 -3.255 1.00 91.56 100 VAL A N 1
ATOM 794 C CA . VAL A 1 100 ? -1.631 -0.525 -1.961 1.00 91.56 100 VAL A CA 1
ATOM 795 C C . VAL A 1 100 ? -1.350 0.506 -0.867 1.00 91.56 100 VAL A C 1
ATOM 797 O O . VAL A 1 100 ? -1.878 0.366 0.233 1.00 91.56 100 VAL A O 1
ATOM 800 N N . ALA A 1 101 ? -0.588 1.565 -1.153 1.00 91.00 101 ALA A N 1
ATOM 801 C CA . ALA A 1 101 ? -0.284 2.606 -0.173 1.00 91.00 101 ALA A CA 1
ATOM 802 C C . ALA A 1 101 ? -1.539 3.385 0.262 1.00 91.00 101 ALA A C 1
ATOM 804 O O . ALA A 1 101 ? -1.781 3.547 1.459 1.00 91.00 101 ALA A O 1
ATOM 805 N N . LEU A 1 102 ? -2.371 3.826 -0.688 1.00 91.25 102 LEU A N 1
ATOM 806 C CA . LEU A 1 102 ? -3.576 4.608 -0.393 1.00 91.25 102 LEU A CA 1
ATOM 807 C C . LEU A 1 102 ? -4.672 3.751 0.246 1.00 91.25 102 LEU A C 1
ATOM 809 O O . LEU A 1 102 ? -5.218 4.134 1.280 1.00 91.25 102 LEU A O 1
ATOM 813 N N . HIS A 1 103 ? -4.964 2.568 -0.307 1.00 89.62 103 HIS A N 1
ATOM 814 C CA . HIS A 1 103 ? -5.940 1.657 0.303 1.00 89.62 103 HIS A CA 1
ATOM 815 C C . HIS A 1 103 ? -5.445 1.142 1.654 1.00 89.62 103 HIS A C 1
ATOM 817 O O . HIS A 1 103 ? -6.247 0.977 2.567 1.00 89.62 103 HIS A O 1
ATOM 823 N N . GLY A 1 104 ? -4.134 0.948 1.817 1.00 87.88 104 GLY A N 1
ATOM 824 C CA . GLY A 1 104 ? -3.513 0.639 3.101 1.00 87.88 104 GLY A CA 1
ATOM 825 C C . GLY A 1 104 ? -3.732 1.751 4.127 1.00 87.88 104 GLY A C 1
ATOM 826 O O . GLY A 1 104 ? -4.154 1.460 5.243 1.00 87.88 104 GLY A O 1
ATOM 827 N N . ALA A 1 105 ? -3.543 3.021 3.749 1.00 88.88 105 ALA A N 1
ATOM 828 C CA . ALA A 1 105 ? -3.804 4.161 4.633 1.00 88.88 105 ALA A CA 1
ATOM 829 C C . ALA A 1 105 ? -5.271 4.206 5.092 1.00 88.88 105 ALA A C 1
ATOM 831 O O . ALA A 1 105 ? -5.541 4.272 6.293 1.00 88.88 105 ALA A O 1
ATOM 832 N N . PHE A 1 106 ? -6.222 4.111 4.157 1.00 88.69 106 PHE A N 1
ATOM 833 C CA . PHE A 1 106 ? -7.650 4.073 4.492 1.00 88.69 106 PHE A CA 1
ATOM 834 C C . PHE A 1 106 ? -8.029 2.819 5.288 1.00 88.69 106 PHE A C 1
ATOM 836 O O . PHE A 1 106 ? -8.833 2.905 6.213 1.00 88.69 106 PHE A O 1
ATOM 843 N N . GLY A 1 107 ? -7.412 1.674 4.993 1.00 88.62 107 GLY A N 1
ATOM 844 C CA . GLY A 1 107 ? -7.593 0.431 5.738 1.00 88.62 107 GLY A CA 1
ATOM 845 C C . GLY A 1 107 ? -7.117 0.539 7.186 1.00 88.62 107 GLY A C 1
ATOM 846 O O . GLY A 1 107 ? -7.806 0.072 8.088 1.00 88.62 107 GLY A O 1
ATOM 847 N N . LEU A 1 108 ? -5.991 1.214 7.437 1.00 87.69 108 LEU A N 1
ATOM 848 C CA . LEU A 1 108 ? -5.506 1.482 8.792 1.00 87.69 108 LEU A CA 1
ATOM 849 C C . LEU A 1 108 ? -6.436 2.434 9.559 1.00 87.69 108 LEU A C 1
ATOM 851 O O . LEU A 1 108 ? -6.701 2.200 10.739 1.00 87.69 108 LEU A O 1
ATOM 855 N N . ILE A 1 109 ? -6.972 3.466 8.898 1.00 88.25 109 ILE A N 1
ATOM 856 C CA . ILE A 1 109 ? -7.987 4.353 9.491 1.00 88.25 109 ILE A CA 1
ATOM 857 C C . ILE A 1 109 ? -9.246 3.547 9.835 1.00 88.25 109 ILE A C 1
ATOM 859 O O . ILE A 1 109 ? -9.723 3.609 10.967 1.00 88.25 109 ILE A O 1
ATOM 863 N N . GLY A 1 110 ? -9.740 2.736 8.897 1.00 87.62 110 GLY A N 1
ATOM 864 C CA . GLY A 1 110 ? -10.879 1.844 9.113 1.00 87.62 110 GLY A CA 1
ATOM 865 C C . GLY A 1 110 ? -10.641 0.849 10.251 1.00 87.62 110 GLY A C 1
ATOM 866 O O . GLY A 1 110 ? -11.534 0.619 11.061 1.00 87.62 110 GLY A O 1
ATOM 867 N N . PHE A 1 111 ? -9.424 0.315 10.386 1.00 87.75 111 PHE A N 1
ATOM 868 C CA . PHE A 1 111 ? -9.065 -0.580 11.485 1.00 87.75 111 PHE A CA 1
ATOM 869 C C . PHE A 1 111 ? -9.064 0.134 12.843 1.00 87.75 111 PHE A C 1
ATOM 871 O O . PHE A 1 111 ? -9.603 -0.401 13.810 1.00 87.75 111 PHE A O 1
ATOM 878 N N . MET A 1 112 ? -8.536 1.360 12.925 1.00 87.69 112 MET A N 1
ATOM 879 C CA . MET A 1 112 ? -8.601 2.163 14.154 1.00 87.69 112 MET A CA 1
ATOM 880 C C . MET A 1 112 ? -10.045 2.509 14.531 1.00 87.69 112 MET A C 1
ATOM 882 O O . MET A 1 112 ? -10.419 2.398 15.699 1.00 87.69 112 MET A O 1
ATOM 886 N N . LEU A 1 113 ? -10.872 2.883 13.550 1.00 88.75 113 LEU A N 1
ATOM 887 C CA . LEU A 1 113 ? -12.300 3.139 13.760 1.00 88.75 113 LEU A CA 1
ATOM 888 C C . LEU A 1 113 ? -13.028 1.879 14.236 1.00 88.75 113 LEU A C 1
ATOM 890 O O . LEU A 1 113 ? -13.770 1.948 15.213 1.00 88.75 113 LEU A O 1
ATOM 894 N N . ARG A 1 114 ? -12.729 0.714 13.647 1.00 86.12 114 ARG A N 1
ATOM 895 C CA . ARG A 1 114 ? -13.251 -0.578 14.111 1.00 86.12 114 ARG A CA 1
ATOM 896 C C . ARG A 1 114 ? -12.853 -0.867 15.557 1.00 86.12 114 ARG A C 1
ATOM 898 O O . ARG A 1 114 ? -13.673 -1.348 16.332 1.00 86.12 114 ARG A O 1
ATOM 905 N N . GLN A 1 115 ? -11.618 -0.565 15.959 1.00 85.75 115 GLN A N 1
ATOM 906 C CA . GLN A 1 115 ? -11.199 -0.729 17.354 1.00 85.75 115 GLN A CA 1
ATOM 907 C C . GLN A 1 115 ? -11.990 0.184 18.304 1.00 85.75 115 GLN A C 1
ATOM 909 O O . GLN A 1 115 ? -12.350 -0.261 19.395 1.00 85.75 115 GLN A O 1
ATOM 914 N N . PHE A 1 116 ? -12.289 1.429 17.912 1.00 88.12 116 PHE A N 1
ATOM 915 C CA . PHE A 1 116 ? -13.165 2.313 18.692 1.00 88.12 116 PHE A CA 1
ATOM 916 C C . PHE A 1 116 ? -14.598 1.789 18.769 1.00 88.12 116 PHE A C 1
ATOM 918 O O . PHE A 1 116 ? -15.180 1.794 19.853 1.00 88.12 116 PHE A O 1
ATOM 925 N N . GLU A 1 117 ? -15.146 1.313 17.653 1.00 87.81 117 GLU A N 1
ATOM 926 C CA . GLU A 1 117 ? -16.497 0.760 17.587 1.00 87.81 117 GLU A CA 1
ATOM 927 C C . GLU A 1 117 ? -16.635 -0.470 18.489 1.00 87.81 117 GLU A C 1
ATOM 929 O O . GLU A 1 117 ? -17.491 -0.490 19.368 1.00 87.81 117 GLU A O 1
ATOM 934 N N . LEU A 1 118 ? -15.722 -1.440 18.372 1.00 85.06 118 LEU A N 1
ATOM 935 C CA . LEU A 1 118 ? -15.704 -2.632 19.227 1.00 85.06 118 LEU A CA 1
ATOM 936 C C . LEU A 1 118 ? -15.543 -2.275 20.706 1.00 85.06 118 LEU A C 1
ATOM 938 O O . LEU A 1 118 ? -16.218 -2.837 21.565 1.00 85.06 118 LEU A O 1
ATOM 942 N N . THR A 1 119 ? -14.675 -1.310 21.015 1.00 87.19 119 THR A N 1
ATOM 943 C CA . THR A 1 119 ? -14.499 -0.839 22.391 1.00 87.19 119 THR A CA 1
ATOM 944 C C . THR A 1 119 ? -15.795 -0.233 22.936 1.00 87.19 119 THR A C 1
ATOM 946 O O . THR A 1 119 ? -16.148 -0.492 24.085 1.00 87.19 119 THR A O 1
ATOM 949 N N . ARG A 1 120 ? -16.512 0.557 22.125 1.00 84.81 120 ARG A N 1
ATOM 950 C CA . ARG A 1 120 ? -17.791 1.166 22.507 1.00 84.81 120 ARG A CA 1
ATOM 951 C C . ARG A 1 120 ? -18.880 0.110 22.697 1.00 84.81 120 ARG A C 1
ATOM 953 O O . ARG A 1 120 ? -19.609 0.197 23.680 1.00 84.81 120 ARG A O 1
ATOM 960 N N . SER A 1 121 ? -18.951 -0.887 21.816 1.00 85.56 121 SER A N 1
ATOM 961 C CA . SER A 1 121 ? -19.924 -1.986 21.895 1.00 85.56 121 SER A CA 1
ATOM 962 C C . SER A 1 121 ? -19.714 -2.873 23.127 1.00 85.56 121 SER A C 1
ATOM 964 O O . SER A 1 121 ? -20.685 -3.286 23.750 1.00 85.56 121 SER A O 1
ATOM 966 N N . VAL A 1 122 ? -18.459 -3.124 23.518 1.00 86.44 122 VAL A N 1
ATOM 967 C CA . VAL A 1 122 ? -18.101 -3.943 24.699 1.00 86.44 122 VAL A CA 1
ATOM 968 C C . VAL A 1 122 ? -17.903 -3.083 25.966 1.00 86.44 122 VAL A C 1
ATOM 970 O O . VAL A 1 122 ? -17.568 -3.601 27.026 1.00 86.44 122 VAL A O 1
ATOM 973 N N . GLN A 1 123 ? -18.112 -1.762 25.886 1.00 87.50 123 GLN A N 1
ATOM 974 C CA . GLN A 1 123 ? -17.934 -0.801 26.991 1.00 87.50 123 GLN A CA 1
ATOM 975 C C . GLN A 1 123 ? -16.541 -0.841 27.657 1.00 87.50 123 GLN A C 1
ATOM 977 O O . GLN A 1 123 ? -16.388 -0.588 28.854 1.00 87.50 123 GLN A O 1
ATOM 982 N N . LEU A 1 124 ? -15.498 -1.140 26.881 1.00 87.25 124 LEU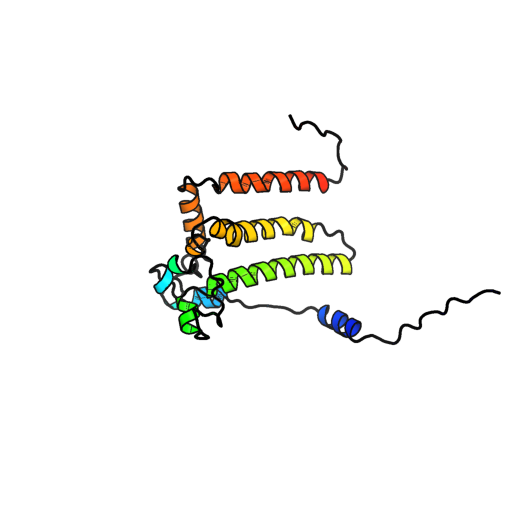 A N 1
ATOM 983 C CA . LEU A 1 124 ? -14.112 -1.106 27.348 1.00 87.25 124 LEU A CA 1
ATOM 984 C C . LEU A 1 124 ? -13.527 0.312 27.241 1.00 87.25 124 LEU A C 1
ATOM 986 O O . LEU A 1 124 ? -14.126 1.231 26.687 1.00 87.25 124 LEU A O 1
ATOM 990 N N . ARG A 1 125 ? -12.320 0.515 27.776 1.00 87.19 125 ARG A N 1
ATOM 991 C CA . ARG A 1 125 ? -11.569 1.765 27.567 1.00 87.19 125 ARG A CA 1
ATOM 992 C C . ARG A 1 125 ? -10.774 1.671 26.256 1.00 87.19 125 ARG A C 1
ATOM 994 O O . ARG A 1 125 ? -10.112 0.654 26.044 1.00 87.19 125 ARG A O 1
ATOM 1001 N N . PRO A 1 126 ? -10.751 2.710 25.399 1.00 87.94 126 PRO A N 1
ATOM 1002 C CA . PRO A 1 126 ? -10.195 2.640 24.038 1.00 87.94 126 PRO A CA 1
ATOM 1003 C C . PRO A 1 126 ? -8.664 2.721 23.962 1.00 87.94 126 PRO A C 1
ATOM 1005 O O . PRO A 1 126 ? -8.107 3.298 23.028 1.00 87.94 126 PRO A O 1
ATOM 1008 N N . TYR A 1 127 ? -7.941 2.130 24.914 1.00 88.69 127 TYR A N 1
ATOM 1009 C CA . TYR A 1 127 ? -6.478 2.194 24.926 1.00 88.69 127 TYR A CA 1
ATOM 1010 C C . TYR A 1 127 ? -5.833 1.457 23.746 1.00 88.69 127 TYR A C 1
ATOM 1012 O O . TYR A 1 127 ? -4.787 1.892 23.273 1.00 88.69 127 TYR A O 1
ATOM 1020 N N . ASN A 1 128 ? -6.471 0.406 23.218 1.00 86.75 128 ASN A N 1
ATOM 1021 C CA . ASN A 1 128 ? -5.977 -0.308 22.037 1.00 86.75 128 ASN A CA 1
ATOM 1022 C C . ASN A 1 128 ? -6.027 0.569 20.771 1.00 86.75 128 ASN A C 1
ATOM 1024 O O . ASN A 1 128 ? -5.027 0.695 20.068 1.00 86.75 128 ASN A O 1
ATOM 1028 N N . ALA A 1 129 ? -7.155 1.248 20.530 1.00 85.81 129 ALA A N 1
ATOM 1029 C CA . ALA A 1 129 ? -7.307 2.174 19.404 1.00 85.81 129 ALA A CA 1
ATOM 1030 C C . ALA A 1 129 ? -6.321 3.349 19.504 1.00 85.81 129 ALA A C 1
ATOM 1032 O O . ALA A 1 129 ? -5.691 3.744 18.524 1.00 85.81 129 ALA A O 1
ATOM 1033 N N . ILE A 1 130 ? -6.122 3.866 20.719 1.00 86.94 130 ILE A N 1
ATOM 1034 C CA . ILE A 1 130 ? -5.132 4.909 20.995 1.00 86.94 130 ILE A CA 1
ATOM 1035 C C . ILE A 1 130 ? -3.714 4.384 20.721 1.00 86.94 130 ILE A C 1
ATOM 1037 O O . ILE A 1 130 ? -2.946 5.060 20.044 1.00 86.94 130 ILE A O 1
ATOM 1041 N N . ALA A 1 131 ? -3.340 3.189 21.181 1.00 85.38 131 ALA A N 1
ATOM 1042 C CA . ALA A 1 131 ? -2.020 2.612 20.903 1.00 85.38 131 ALA A CA 1
ATOM 1043 C C . ALA A 1 131 ? -1.775 2.396 19.395 1.00 85.38 131 ALA A C 1
ATOM 1045 O O . ALA A 1 131 ? -0.660 2.612 18.909 1.00 85.38 131 ALA A O 1
ATOM 1046 N N . PHE A 1 132 ? -2.824 2.058 18.641 1.00 88.56 132 PHE A N 1
ATOM 1047 C CA . PHE A 1 132 ? -2.758 1.833 17.196 1.00 88.56 132 PHE A CA 1
ATOM 1048 C C . PHE A 1 132 ? -2.450 3.095 16.370 1.00 88.56 132 PHE A C 1
ATOM 1050 O O . PHE A 1 132 ? -1.994 3.000 15.228 1.00 88.56 132 PHE A O 1
ATOM 1057 N N . SER A 1 133 ? -2.565 4.293 16.954 1.00 86.38 133 SER A N 1
ATOM 1058 C CA . SER A 1 133 ? -2.108 5.509 16.276 1.00 86.38 133 SER A CA 1
ATOM 1059 C C . SER A 1 133 ? -0.591 5.523 16.031 1.00 86.38 133 SER A C 1
ATOM 1061 O O . SER A 1 133 ? -0.130 6.261 15.167 1.00 86.38 133 SER A O 1
ATOM 1063 N N . GLY A 1 134 ? 0.199 4.742 16.783 1.00 86.62 134 GLY A N 1
ATOM 1064 C CA . GLY A 1 134 ? 1.640 4.584 16.546 1.00 86.62 134 GLY A CA 1
ATOM 1065 C C . GLY A 1 134 ? 1.933 3.977 15.166 1.00 86.62 134 GLY A C 1
ATOM 1066 O O . GLY A 1 134 ? 2.555 4.647 14.342 1.00 86.62 134 GLY A O 1
ATOM 1067 N N . PRO A 1 135 ? 1.447 2.755 14.879 1.00 88.06 135 PRO A N 1
ATOM 1068 C CA . PRO A 1 135 ? 1.519 2.148 13.549 1.00 88.06 135 PRO A CA 1
ATOM 1069 C C . PRO A 1 135 ? 0.994 3.038 12.414 1.00 88.06 135 PRO A C 1
ATOM 1071 O O . PRO A 1 135 ? 1.652 3.141 11.381 1.00 88.06 135 PRO A O 1
ATOM 1074 N N . ILE A 1 136 ? -0.140 3.725 12.610 1.00 87.19 136 ILE A N 1
ATOM 1075 C CA . ILE A 1 136 ? -0.678 4.667 11.610 1.00 87.19 136 ILE A CA 1
ATOM 1076 C C . ILE A 1 136 ? 0.322 5.781 11.321 1.00 87.19 136 ILE A C 1
ATOM 1078 O O . ILE A 1 136 ? 0.591 6.081 10.160 1.00 87.19 136 ILE A O 1
ATOM 1082 N N . ALA A 1 137 ? 0.892 6.379 12.366 1.00 89.06 137 ALA A N 1
ATOM 1083 C CA . ALA A 1 137 ? 1.828 7.474 12.202 1.00 89.06 137 ALA A CA 1
ATOM 1084 C C . ALA A 1 137 ? 3.103 7.027 11.475 1.00 89.06 137 ALA A C 1
ATOM 1086 O O . ALA A 1 137 ? 3.557 7.726 10.574 1.00 89.06 137 ALA A O 1
ATOM 1087 N N . VAL A 1 138 ? 3.626 5.835 11.785 1.00 87.56 138 VAL A N 1
ATOM 1088 C CA . VAL A 1 138 ? 4.763 5.249 11.056 1.00 87.56 138 VAL A CA 1
ATOM 1089 C C . VAL A 1 138 ? 4.408 5.018 9.588 1.00 87.56 138 VAL A C 1
ATOM 1091 O O . VAL A 1 138 ? 5.186 5.396 8.716 1.00 87.56 138 VAL A O 1
ATOM 1094 N N . PHE A 1 139 ? 3.238 4.445 9.295 1.00 90.00 139 PHE A N 1
ATOM 1095 C CA . PHE A 1 139 ? 2.818 4.179 7.919 1.00 90.00 139 PHE A CA 1
ATOM 1096 C C . PHE A 1 139 ? 2.669 5.468 7.105 1.00 90.00 139 PHE A C 1
ATOM 1098 O O . PHE A 1 139 ? 3.281 5.604 6.046 1.00 90.00 139 PHE A O 1
ATOM 1105 N N . VAL A 1 140 ? 1.906 6.438 7.620 1.00 89.75 140 VAL A N 1
ATOM 1106 C CA . VAL A 1 140 ? 1.699 7.737 6.963 1.00 89.75 140 VAL A CA 1
ATOM 1107 C C . VAL A 1 140 ? 3.028 8.445 6.758 1.00 89.75 140 VAL A C 1
ATOM 1109 O O . VAL A 1 140 ? 3.288 9.018 5.702 1.00 89.75 140 VAL A O 1
ATOM 1112 N N . PHE A 1 141 ? 3.910 8.378 7.743 1.00 87.88 141 PHE A N 1
ATOM 1113 C CA . PHE A 1 141 ? 5.170 9.077 7.652 1.00 87.88 141 PHE A CA 1
ATOM 1114 C C . PHE A 1 141 ? 6.135 8.440 6.650 1.00 87.88 141 PHE A C 1
ATOM 1116 O O . PHE A 1 141 ? 6.679 9.135 5.800 1.00 87.88 141 PHE A O 1
ATOM 1123 N N . VAL A 1 142 ? 6.316 7.121 6.700 1.00 88.81 142 VAL A N 1
ATOM 1124 C CA . VAL A 1 142 ? 7.276 6.407 5.847 1.00 88.81 142 VAL A CA 1
ATOM 1125 C C . VAL A 1 142 ? 6.786 6.280 4.400 1.00 88.81 142 VAL A C 1
ATOM 1127 O O . VAL A 1 142 ? 7.579 6.440 3.473 1.00 88.81 142 VAL A O 1
ATOM 1130 N N . PHE A 1 143 ? 5.499 6.002 4.186 1.00 90.69 143 PHE A N 1
ATOM 1131 C CA . PHE A 1 143 ? 4.959 5.743 2.847 1.00 90.69 143 PHE A CA 1
ATOM 1132 C C . PHE A 1 143 ? 4.332 6.974 2.184 1.00 90.69 143 PHE A C 1
ATOM 1134 O O . PHE A 1 143 ? 4.199 6.973 0.964 1.00 90.69 143 PHE A O 1
ATOM 1141 N N . LEU A 1 144 ? 3.966 8.021 2.939 1.00 90.12 144 LEU A N 1
ATOM 1142 C CA . LEU A 1 144 ? 3.397 9.251 2.373 1.00 90.12 144 LEU A CA 1
ATOM 1143 C C . LEU A 1 144 ? 4.307 10.466 2.582 1.00 90.12 144 LEU A C 1
ATOM 1145 O O . LEU A 1 144 ? 4.766 11.052 1.607 1.00 90.12 144 LEU A O 1
ATOM 1149 N N . ILE A 1 145 ? 4.605 10.845 3.825 1.00 89.81 145 ILE A N 1
ATOM 1150 C CA . ILE A 1 145 ? 5.313 12.108 4.112 1.00 89.81 145 ILE A CA 1
ATOM 1151 C C . ILE A 1 145 ? 6.768 12.071 3.626 1.00 89.81 145 ILE A C 1
ATOM 1153 O O . ILE A 1 145 ? 7.227 13.021 2.998 1.00 89.81 145 ILE A O 1
ATOM 1157 N N . TYR A 1 146 ? 7.489 10.977 3.873 1.00 87.50 146 TYR A N 1
ATOM 1158 C CA . TYR A 1 146 ? 8.883 10.824 3.460 1.00 87.50 146 TYR A CA 1
ATOM 1159 C C . TYR A 1 146 ? 9.076 10.996 1.946 1.00 87.50 146 TYR A C 1
ATOM 1161 O O . TYR A 1 146 ? 9.839 11.882 1.563 1.00 87.50 146 TYR A O 1
ATOM 1169 N N . PRO A 1 147 ? 8.389 10.243 1.063 1.00 88.56 147 PRO A N 1
ATOM 1170 C CA . PRO A 1 147 ? 8.542 10.439 -0.376 1.00 88.56 147 PRO A CA 1
ATOM 1171 C C . PRO A 1 147 ? 8.008 11.790 -0.865 1.00 88.56 147 PRO A C 1
ATOM 1173 O O . PRO A 1 147 ? 8.544 12.305 -1.842 1.00 88.56 147 PRO A O 1
ATOM 1176 N N . LEU A 1 148 ? 7.016 12.399 -0.195 1.00 87.75 148 LEU A N 1
ATOM 1177 C CA . LEU A 1 148 ? 6.576 13.775 -0.485 1.00 87.75 148 LEU A CA 1
ATOM 1178 C C . LEU A 1 148 ? 7.669 14.817 -0.211 1.00 87.75 148 LEU A C 1
ATOM 1180 O O . LEU A 1 148 ? 7.741 15.817 -0.917 1.00 87.75 148 LEU A O 1
ATOM 1184 N N . GLY A 1 149 ? 8.537 14.571 0.773 1.00 85.12 149 GLY A N 1
ATOM 1185 C CA . GLY A 1 149 ? 9.739 15.375 1.015 1.00 85.12 149 GLY A CA 1
ATOM 1186 C C . GLY A 1 149 ? 10.896 15.095 0.044 1.00 85.12 149 GLY A C 1
ATOM 1187 O O . GLY A 1 149 ? 11.912 15.783 0.102 1.00 85.12 149 GLY A O 1
ATOM 1188 N N . GLN A 1 150 ? 10.764 14.092 -0.829 1.00 85.06 150 GLN A N 1
ATOM 1189 C CA . GLN A 1 150 ? 11.722 13.727 -1.880 1.00 85.06 150 GLN A CA 1
ATOM 1190 C 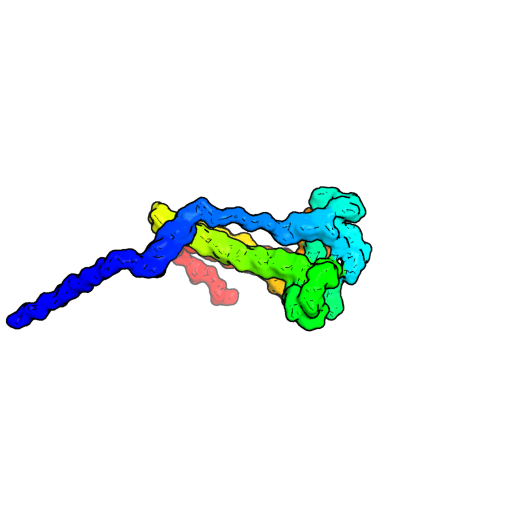C . GLN A 1 150 ? 11.159 14.086 -3.266 1.00 85.06 150 GLN A C 1
ATOM 1192 O O . GLN A 1 150 ? 10.055 14.614 -3.387 1.00 85.06 150 GLN A O 1
ATOM 1197 N N . SER A 1 151 ? 11.883 13.781 -4.349 1.00 87.75 151 SER A N 1
ATOM 1198 C CA . SER A 1 151 ? 11.437 14.130 -5.709 1.00 87.75 151 SER A CA 1
ATOM 1199 C C . SER A 1 151 ? 10.258 13.299 -6.238 1.00 87.75 151 SER A C 1
ATOM 1201 O O . SER A 1 151 ? 9.698 13.645 -7.276 1.00 87.75 151 SER A O 1
ATOM 1203 N N . GLY A 1 152 ? 9.865 12.209 -5.569 1.00 90.25 152 GLY A N 1
ATOM 1204 C CA . GLY A 1 152 ? 8.750 11.373 -6.014 1.00 90.25 152 GLY A CA 1
ATOM 1205 C C . GLY A 1 152 ? 8.543 10.100 -5.198 1.00 90.25 152 GLY A C 1
ATOM 1206 O O . GLY A 1 152 ? 9.359 9.742 -4.345 1.00 90.25 152 GLY A O 1
ATOM 1207 N N . TRP A 1 153 ? 7.476 9.361 -5.528 1.00 93.06 153 TRP A N 1
ATOM 1208 C CA . TRP A 1 153 ? 7.152 8.066 -4.908 1.00 93.06 153 TRP A CA 1
ATOM 1209 C C . TRP A 1 153 ? 8.258 7.023 -5.057 1.00 93.06 153 TRP A C 1
ATOM 1211 O O . TRP A 1 153 ? 8.343 6.112 -4.243 1.00 93.06 153 TRP A O 1
ATOM 1221 N N . PHE A 1 154 ? 9.127 7.170 -6.059 1.00 92.62 154 PHE A N 1
ATOM 1222 C CA . PHE A 1 154 ? 10.256 6.280 -6.322 1.00 92.62 154 PHE A CA 1
ATOM 1223 C C . PHE A 1 154 ? 11.122 6.006 -5.080 1.00 92.62 154 PHE A C 1
ATOM 1225 O O . PHE A 1 154 ? 11.578 4.879 -4.894 1.00 92.62 154 PHE A O 1
ATOM 1232 N N . PHE A 1 155 ? 11.299 7.010 -4.212 1.00 89.88 155 PHE A N 1
ATOM 1233 C CA . PHE A 1 155 ? 12.124 6.930 -2.999 1.00 89.88 155 PHE A CA 1
ATOM 1234 C C . PHE A 1 155 ? 11.412 6.323 -1.788 1.00 89.88 155 PHE A C 1
ATOM 1236 O O . PHE A 1 155 ? 12.050 6.069 -0.767 1.00 89.88 155 PHE A O 1
ATOM 1243 N N . ALA A 1 156 ? 10.104 6.090 -1.874 1.00 91.62 156 ALA A N 1
ATOM 1244 C CA . ALA A 1 156 ? 9.386 5.394 -0.820 1.00 91.62 156 ALA A CA 1
ATOM 1245 C C . ALA A 1 156 ? 9.860 3.930 -0.712 1.00 91.62 156 ALA A C 1
ATOM 1247 O O . ALA A 1 156 ? 10.390 3.366 -1.678 1.00 91.62 156 ALA A O 1
ATOM 1248 N N . PRO A 1 157 ? 9.639 3.256 0.429 1.00 93.75 157 PRO A N 1
ATOM 1249 C CA . PRO A 1 157 ? 9.875 1.825 0.491 1.00 93.75 157 PRO A CA 1
ATOM 1250 C C . PRO A 1 157 ? 8.931 1.093 -0.467 1.00 93.75 15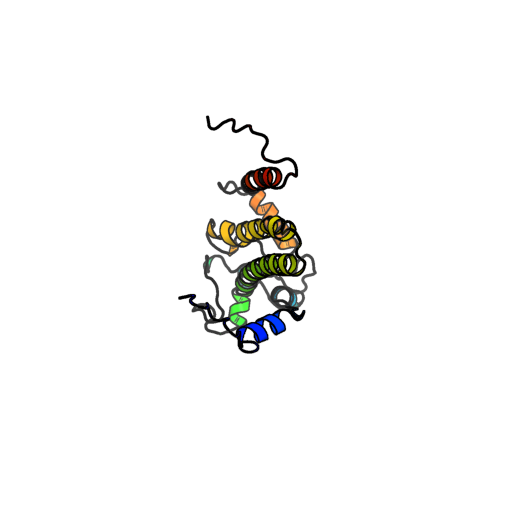7 PRO A C 1
ATOM 1252 O O . PRO A 1 157 ? 7.721 1.331 -0.509 1.00 93.75 157 PRO A O 1
ATOM 1255 N N . SER A 1 158 ? 9.492 0.159 -1.227 1.00 94.12 158 SER A N 1
ATOM 1256 C CA . SER A 1 158 ? 8.707 -0.797 -2.006 1.00 94.12 158 SER A CA 1
ATOM 1257 C C . SER A 1 158 ? 8.179 -1.910 -1.092 1.00 94.12 158 SER A C 1
ATOM 1259 O O . SER A 1 158 ? 8.828 -2.269 -0.106 1.00 94.12 158 SER A O 1
ATOM 1261 N N . PHE A 1 159 ? 7.000 -2.460 -1.390 1.00 93.31 159 PHE A N 1
ATOM 1262 C CA . PHE A 1 159 ? 6.350 -3.454 -0.529 1.00 93.31 159 PHE A CA 1
ATOM 1263 C C . PHE A 1 159 ? 6.929 -4.857 -0.756 1.00 93.31 159 PHE A C 1
ATOM 1265 O O . PHE A 1 159 ? 6.326 -5.679 -1.447 1.00 93.31 159 PHE A O 1
ATOM 1272 N N . GLY A 1 160 ? 8.092 -5.133 -0.166 1.00 92.19 160 GLY A N 1
ATOM 1273 C CA . GLY A 1 160 ? 8.752 -6.442 -0.176 1.00 92.19 160 GLY A CA 1
ATOM 1274 C C . GLY A 1 160 ? 9.870 -6.517 0.864 1.00 92.19 160 GLY A C 1
ATOM 1275 O O . GLY A 1 160 ? 10.361 -5.489 1.330 1.00 92.19 160 GLY A O 1
ATOM 1276 N N . VAL A 1 161 ? 10.285 -7.725 1.245 1.00 91.12 161 VAL A N 1
ATOM 1277 C CA . VAL A 1 161 ? 11.235 -7.916 2.357 1.00 91.12 161 VAL A CA 1
ATOM 1278 C C . VAL A 1 161 ? 12.609 -7.323 2.019 1.00 91.12 161 VAL A C 1
ATOM 1280 O O . VAL A 1 161 ? 13.085 -6.422 2.711 1.00 91.12 161 VAL A O 1
ATOM 1283 N N . ALA A 1 162 ? 13.224 -7.753 0.913 1.00 91.12 162 ALA A N 1
ATOM 1284 C CA . ALA A 1 162 ? 14.502 -7.218 0.438 1.00 91.12 162 ALA A CA 1
ATOM 1285 C C . ALA A 1 162 ? 14.416 -5.723 0.086 1.00 91.12 162 ALA A C 1
ATOM 1287 O O . ALA A 1 162 ? 15.362 -4.969 0.316 1.00 91.12 162 ALA A O 1
ATOM 1288 N N . ALA A 1 163 ? 13.266 -5.275 -0.420 1.00 89.88 163 ALA A N 1
ATOM 1289 C CA . ALA A 1 163 ? 13.015 -3.871 -0.720 1.00 89.88 163 ALA A CA 1
ATOM 1290 C C . ALA A 1 163 ? 13.053 -2.975 0.531 1.00 89.88 163 ALA A C 1
ATOM 1292 O O . ALA A 1 163 ? 13.610 -1.877 0.482 1.00 89.88 163 ALA A O 1
ATOM 1293 N N . ILE A 1 164 ? 12.517 -3.445 1.661 1.00 90.50 164 ILE A N 1
ATOM 1294 C CA . ILE A 1 164 ? 12.589 -2.723 2.938 1.00 90.50 164 ILE A CA 1
ATOM 1295 C C . ILE A 1 164 ? 14.035 -2.679 3.450 1.00 90.50 164 ILE A C 1
ATOM 1297 O O . ILE A 1 164 ? 14.487 -1.628 3.903 1.00 90.50 164 ILE A O 1
ATOM 1301 N N . PHE A 1 165 ? 14.800 -3.768 3.325 1.00 90.44 165 PHE A N 1
ATOM 1302 C CA . PHE A 1 165 ? 16.229 -3.745 3.666 1.00 90.44 165 PHE A CA 1
ATOM 1303 C C . PHE A 1 165 ? 17.007 -2.740 2.812 1.00 90.44 165 PHE A C 1
ATOM 1305 O O . PHE A 1 165 ? 17.785 -1.951 3.354 1.00 90.44 165 PHE A O 1
ATOM 1312 N N . ARG A 1 166 ? 16.749 -2.704 1.498 1.00 88.69 166 ARG A N 1
ATOM 1313 C CA . ARG A 1 166 ? 17.315 -1.696 0.589 1.00 88.69 166 ARG A CA 1
ATOM 1314 C C . ARG A 1 166 ? 16.984 -0.280 1.063 1.00 88.69 166 ARG A C 1
ATOM 1316 O O . ARG A 1 166 ? 17.883 0.552 1.129 1.00 88.69 166 ARG A O 1
ATOM 1323 N N . PHE A 1 167 ? 15.728 -0.018 1.424 1.00 87.56 167 PHE A N 1
ATOM 1324 C CA . PHE A 1 167 ? 15.307 1.281 1.950 1.00 87.56 167 PHE A CA 1
ATOM 1325 C C . PHE A 1 167 ? 16.097 1.671 3.210 1.00 87.56 167 PHE A C 1
ATOM 1327 O O . PHE A 1 167 ? 16.688 2.747 3.255 1.00 87.56 167 PHE A O 1
ATOM 1334 N N . ILE A 1 168 ? 16.206 0.767 4.190 1.00 86.44 168 ILE A N 1
ATOM 1335 C CA . ILE A 1 168 ? 16.943 1.015 5.441 1.00 86.44 168 ILE A CA 1
ATOM 1336 C C . ILE A 1 168 ? 18.418 1.357 5.177 1.00 86.44 168 ILE A C 1
ATOM 1338 O O . ILE A 1 168 ? 18.974 2.232 5.844 1.00 86.44 168 ILE A O 1
ATOM 1342 N N . LEU A 1 169 ? 19.061 0.669 4.230 1.00 83.75 169 LEU A N 1
ATOM 1343 C CA . LEU A 1 169 ? 20.463 0.908 3.880 1.00 83.75 169 LEU A CA 1
ATOM 1344 C C . LEU A 1 169 ? 20.658 2.257 3.176 1.00 83.75 169 LEU A C 1
ATOM 1346 O O . LEU A 1 169 ? 21.566 3.002 3.541 1.00 83.75 169 LEU A O 1
ATOM 1350 N N . ILE A 1 170 ? 19.786 2.600 2.223 1.00 80.31 170 ILE A N 1
ATOM 1351 C CA . ILE A 1 170 ? 19.847 3.882 1.500 1.00 80.31 170 ILE A CA 1
ATOM 1352 C C . ILE A 1 170 ? 19.651 5.050 2.468 1.00 80.31 170 ILE A C 1
ATOM 1354 O O . ILE A 1 170 ? 20.436 5.997 2.459 1.00 80.31 170 ILE A O 1
ATOM 1358 N N . SER A 1 171 ? 18.661 4.962 3.356 1.00 72.62 171 SER A N 1
ATOM 1359 C CA . SER A 1 171 ? 18.372 6.028 4.316 1.00 72.62 171 SER A CA 1
ATOM 1360 C C . SER A 1 171 ? 19.437 6.195 5.403 1.00 72.62 171 SER A C 1
ATOM 1362 O O . SER A 1 171 ? 19.529 7.261 6.005 1.00 72.62 171 SER A O 1
ATOM 1364 N N . LYS A 1 172 ? 20.245 5.160 5.676 1.00 63.53 172 LYS A N 1
ATOM 1365 C CA . LYS A 1 172 ? 21.434 5.277 6.537 1.00 63.53 172 LYS A CA 1
ATOM 1366 C C . LYS A 1 172 ? 22.577 6.031 5.853 1.00 63.53 172 LYS A C 1
ATOM 1368 O O . LYS A 1 172 ? 23.354 6.679 6.542 1.00 63.53 172 LYS A O 1
ATOM 1373 N N . GLY A 1 173 ? 22.693 5.915 4.530 1.00 60.88 173 GLY A N 1
ATOM 1374 C CA . GLY A 1 173 ? 23.756 6.547 3.745 1.00 60.88 173 GLY A CA 1
ATOM 1375 C C . GLY A 1 173 ? 23.440 7.964 3.250 1.00 60.88 173 GLY A C 1
ATOM 1376 O O . GLY A 1 173 ? 24.333 8.632 2.738 1.00 60.88 173 GLY A O 1
ATOM 1377 N N . SER A 1 174 ? 22.193 8.434 3.364 1.00 60.25 174 SER A N 1
ATOM 1378 C CA . SER A 1 174 ? 21.763 9.747 2.865 1.00 60.25 174 SER A CA 1
ATOM 1379 C C . SER A 1 174 ? 21.946 10.869 3.901 1.00 60.25 174 SER A C 1
ATOM 1381 O O . SER A 1 174 ? 21.294 10.851 4.943 1.00 60.25 174 SER A O 1
ATOM 1383 N N . ASN A 1 175 ? 22.740 11.898 3.575 1.00 56.34 175 ASN A N 1
ATOM 1384 C CA . ASN A 1 175 ? 22.961 13.114 4.387 1.00 56.34 175 ASN A CA 1
ATOM 1385 C C . ASN A 1 175 ? 21.833 14.166 4.253 1.00 56.34 175 ASN A C 1
ATOM 1387 O O . ASN A 1 175 ? 22.089 15.368 4.199 1.00 56.34 175 ASN A O 1
ATOM 1391 N N . THR A 1 176 ? 20.576 13.747 4.123 1.00 54.03 176 THR A N 1
ATOM 1392 C CA . THR A 1 176 ? 19.427 14.667 4.032 1.00 54.03 176 THR A CA 1
ATOM 1393 C C . THR A 1 176 ? 18.893 15.025 5.424 1.00 54.03 176 THR A C 1
ATOM 1395 O O . THR A 1 176 ? 18.864 14.157 6.288 1.00 54.03 176 THR A O 1
ATOM 1398 N N . SER A 1 177 ? 18.372 16.251 5.609 1.00 44.88 177 SER A N 1
ATOM 1399 C CA . SER A 1 177 ? 17.753 16.807 6.846 1.00 44.88 177 SER A CA 1
ATOM 1400 C C . SER A 1 177 ? 16.591 15.990 7.459 1.00 44.88 177 SER A C 1
ATOM 1402 O O . SER A 1 177 ? 15.997 16.392 8.455 1.00 44.88 177 SER A O 1
ATOM 1404 N N . LEU A 1 178 ? 16.216 14.877 6.834 1.00 54.47 178 LEU A N 1
ATOM 1405 C CA . LEU A 1 178 ? 15.164 13.949 7.238 1.00 54.47 178 LEU A CA 1
ATOM 1406 C C . LEU A 1 178 ? 15.796 12.557 7.378 1.00 54.47 178 LEU A C 1
ATOM 1408 O O . LEU A 1 178 ? 15.431 11.607 6.683 1.00 54.47 178 LEU A O 1
ATOM 1412 N N . SER A 1 179 ? 16.827 12.450 8.219 1.00 57.28 179 SER A N 1
ATOM 1413 C CA . SER A 1 179 ? 17.453 11.161 8.506 1.00 57.28 179 SER A CA 1
ATOM 1414 C C . SER A 1 179 ? 16.492 10.287 9.325 1.00 57.28 179 SER A C 1
ATOM 1416 O O . SER A 1 179 ? 15.799 10.770 10.222 1.00 57.28 179 SER A O 1
ATOM 1418 N N . ILE A 1 180 ? 16.454 8.973 9.066 1.00 56.06 180 ILE A N 1
ATOM 1419 C CA . ILE A 1 180 ? 15.577 8.037 9.804 1.00 56.06 180 ILE A CA 1
ATOM 1420 C C . ILE A 1 180 ? 15.807 8.095 11.327 1.00 56.06 180 ILE A C 1
ATOM 1422 O O . ILE A 1 180 ? 14.881 7.882 12.111 1.00 56.06 180 ILE A O 1
ATOM 1426 N N . SER A 1 181 ? 17.021 8.426 11.766 1.00 54.06 181 SER A N 1
ATOM 1427 C CA . SER A 1 181 ? 17.355 8.584 13.185 1.00 54.06 181 SER A CA 1
ATOM 1428 C C . SER A 1 181 ? 16.696 9.818 13.819 1.00 54.06 181 SER A C 1
ATOM 1430 O O . SER A 1 181 ? 16.156 9.710 14.922 1.00 54.06 181 SER A O 1
ATOM 1432 N N . GLU A 1 182 ? 16.659 10.960 13.126 1.00 59.47 182 GLU A N 1
ATOM 1433 C CA . GLU A 1 182 ? 15.900 12.146 13.561 1.00 59.47 182 GLU A CA 1
ATOM 1434 C C . GLU A 1 182 ? 14.385 11.886 13.499 1.00 59.47 182 GLU A C 1
ATOM 1436 O O . GLU A 1 182 ? 13.644 12.275 14.401 1.00 59.47 182 GLU A O 1
ATOM 1441 N N . MET A 1 183 ? 13.927 11.117 12.504 1.00 56.41 183 MET A N 1
ATOM 1442 C CA . MET A 1 183 ? 12.529 10.703 12.321 1.00 56.41 183 MET A CA 1
ATOM 1443 C C . MET A 1 183 ? 11.988 9.850 13.484 1.00 56.41 183 MET A C 1
ATOM 1445 O O . MET A 1 183 ? 10.907 10.126 14.007 1.00 56.41 183 MET A O 1
ATOM 1449 N N . PHE A 1 184 ? 12.734 8.837 13.946 1.00 55.69 184 PHE A N 1
ATOM 1450 C CA . PHE A 1 184 ? 12.363 8.076 15.152 1.00 55.69 184 PHE A CA 1
ATOM 1451 C C . PHE A 1 184 ? 12.466 8.926 16.432 1.00 55.69 184 PHE A C 1
ATOM 1453 O O . PHE A 1 184 ? 11.735 8.676 17.395 1.00 55.69 184 PHE A O 1
ATOM 1460 N N . GLY A 1 185 ? 13.328 9.949 16.444 1.00 56.38 185 GLY A N 1
ATOM 1461 C CA . GLY A 1 185 ? 13.406 10.959 17.504 1.00 56.38 185 GLY A CA 1
ATOM 1462 C C . GLY A 1 185 ? 12.139 11.815 17.620 1.00 56.38 185 GLY A C 1
ATOM 1463 O O . GLY A 1 185 ? 11.624 11.976 18.727 1.00 56.38 185 GLY A O 1
ATOM 1464 N N . ILE A 1 186 ? 11.577 12.272 16.492 1.00 56.56 186 ILE A N 1
ATOM 1465 C CA . ILE A 1 186 ? 10.305 13.024 16.434 1.00 56.56 186 ILE A CA 1
ATOM 1466 C C . ILE A 1 186 ? 9.136 12.186 16.953 1.00 56.56 186 ILE A C 1
ATOM 1468 O O . ILE A 1 186 ? 8.241 12.727 17.588 1.00 56.56 186 ILE A O 1
ATOM 1472 N N . PHE A 1 187 ? 9.129 10.868 16.730 1.00 52.62 187 PHE A N 1
ATOM 1473 C CA . PHE A 1 187 ? 8.082 10.002 17.280 1.00 52.62 187 PHE A CA 1
ATOM 1474 C C . PHE A 1 187 ? 8.283 9.664 18.754 1.00 52.62 187 PHE A C 1
ATOM 1476 O O . PHE A 1 187 ? 7.292 9.456 19.453 1.00 52.62 187 PHE A O 1
ATOM 1483 N N . LYS A 1 188 ? 9.522 9.648 19.264 1.00 54.09 188 LYS A N 1
ATOM 1484 C CA . LYS A 1 188 ? 9.770 9.436 20.697 1.00 54.09 188 LYS A CA 1
ATOM 1485 C C . LYS A 1 188 ? 9.058 10.486 21.546 1.00 54.09 188 LYS A C 1
ATOM 1487 O O . LYS A 1 188 ? 8.486 10.111 22.562 1.00 54.09 188 LYS A O 1
ATOM 1492 N N . THR A 1 189 ? 9.023 11.758 21.158 1.00 52.62 189 THR A N 1
ATOM 1493 C CA . THR A 1 189 ? 8.442 12.827 21.992 1.00 52.62 189 THR A CA 1
ATOM 1494 C C . THR A 1 189 ? 6.911 12.718 22.170 1.00 52.62 189 THR A C 1
ATOM 1496 O O . THR A 1 189 ? 6.479 12.640 23.323 1.00 52.62 189 THR A O 1
ATOM 1499 N N . PRO A 1 190 ? 6.065 12.559 21.126 1.00 53.56 190 PRO A N 1
ATOM 1500 C CA . PRO A 1 190 ? 4.634 12.289 21.282 1.00 53.56 190 PRO A CA 1
ATOM 1501 C C . PRO A 1 190 ? 4.334 10.960 21.977 1.00 53.56 190 PRO A C 1
ATOM 1503 O O . PRO A 1 190 ? 3.338 10.849 22.689 1.00 53.56 190 PRO A O 1
ATOM 1506 N N . TRP A 1 191 ? 5.169 9.935 21.781 1.00 52.53 191 TRP A N 1
ATOM 1507 C CA . TRP A 1 191 ? 4.959 8.618 22.393 1.00 52.53 191 TRP A CA 1
ATOM 1508 C C . TRP A 1 191 ? 5.341 8.600 23.879 1.00 52.53 191 TRP A C 1
ATOM 1510 O O . TRP A 1 191 ? 4.684 7.929 24.674 1.00 52.53 191 TRP A O 1
ATOM 1520 N N . THR A 1 192 ? 6.356 9.375 24.271 1.00 52.66 192 THR A N 1
ATOM 1521 C CA . THR A 1 192 ? 6.743 9.577 25.678 1.00 52.66 192 THR A CA 1
ATOM 1522 C C . THR A 1 192 ? 5.696 10.435 26.396 1.00 52.66 192 THR A C 1
ATOM 1524 O O . THR A 1 192 ? 5.206 10.029 27.443 1.00 52.66 192 THR A O 1
ATOM 1527 N N . CYS A 1 193 ? 5.229 11.522 25.768 1.00 50.31 193 CYS A N 1
ATOM 1528 C CA . CYS A 1 193 ? 4.143 12.364 26.290 1.00 50.31 193 CYS A CA 1
ATOM 1529 C C . CYS A 1 193 ? 2.807 11.593 26.414 1.00 50.31 193 CYS A C 1
ATOM 1531 O O . CYS A 1 193 ? 2.074 11.722 27.394 1.00 50.31 193 CYS A O 1
ATOM 1533 N N . ARG A 1 194 ? 2.514 10.687 25.471 1.00 53.66 194 ARG A N 1
ATOM 1534 C CA . ARG A 1 194 ? 1.362 9.773 25.551 1.00 53.66 194 ARG A CA 1
ATOM 1535 C C . ARG A 1 194 ? 1.501 8.733 26.664 1.00 53.66 194 ARG A C 1
ATOM 1537 O O . ARG A 1 194 ? 0.509 8.416 27.314 1.00 53.66 194 ARG A O 1
ATOM 1544 N N . ARG A 1 195 ? 2.700 8.180 26.876 1.00 51.38 195 ARG A N 1
ATOM 1545 C CA . ARG A 1 195 ? 2.973 7.245 27.982 1.00 51.38 195 ARG A CA 1
ATOM 1546 C C . ARG A 1 195 ? 2.702 7.909 29.335 1.00 51.38 195 ARG A C 1
ATOM 1548 O O . ARG A 1 195 ? 2.170 7.253 30.224 1.00 51.38 195 ARG A O 1
ATOM 1555 N N . GLU A 1 196 ? 3.012 9.195 29.464 1.00 49.38 196 GLU A 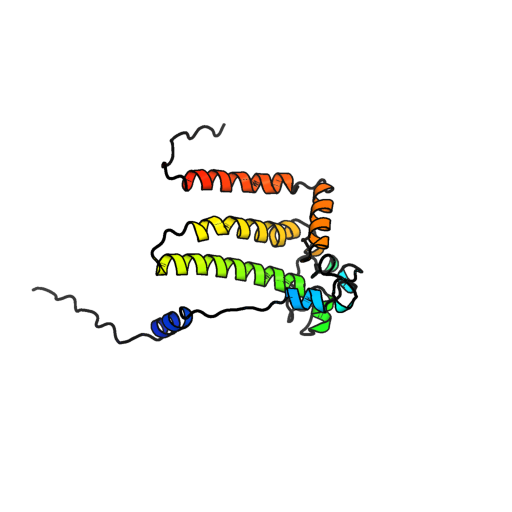N 1
ATOM 1556 C CA . GLU A 1 196 ? 2.698 9.988 30.656 1.00 49.38 196 GLU A CA 1
ATOM 1557 C C . GLU A 1 196 ? 1.185 10.223 30.813 1.00 49.38 196 GLU A C 1
ATOM 1559 O O . GLU A 1 196 ? 0.653 9.990 31.897 1.00 49.38 196 GLU A O 1
ATOM 1564 N N . MET A 1 197 ? 0.462 10.559 29.735 1.00 50.47 197 MET A N 1
ATOM 1565 C CA . MET A 1 197 ? -1.006 10.729 29.761 1.00 50.47 197 MET A CA 1
ATOM 1566 C C . MET A 1 197 ? -1.796 9.443 30.058 1.00 50.47 197 MET A C 1
ATOM 1568 O O . MET A 1 197 ? -2.896 9.507 30.600 1.00 50.47 197 MET A O 1
ATOM 1572 N N . LEU A 1 198 ? -1.268 8.278 29.677 1.00 53.69 198 LEU A N 1
ATOM 1573 C CA . LEU A 1 198 ? -1.909 6.971 29.874 1.00 53.69 198 LEU A CA 1
ATOM 1574 C C . LEU A 1 198 ? -1.486 6.276 31.177 1.00 53.69 198 LEU A C 1
ATOM 1576 O O . LEU A 1 198 ? -1.940 5.163 31.451 1.00 53.69 198 LEU A O 1
ATOM 1580 N N . SER A 1 199 ? -0.611 6.898 31.970 1.00 46.59 199 SER A N 1
ATOM 1581 C CA . SER A 1 199 ? -0.170 6.323 33.236 1.00 46.59 199 SER A CA 1
ATOM 1582 C C . SER A 1 199 ? -1.289 6.402 34.298 1.00 46.59 199 SER A C 1
ATOM 1584 O O . SER A 1 199 ? -1.984 7.412 34.392 1.00 46.59 199 SER A O 1
ATOM 1586 N N . PRO A 1 200 ? -1.510 5.342 35.104 1.00 54.34 200 PRO A N 1
ATOM 1587 C CA . PRO A 1 200 ? -2.588 5.289 36.105 1.00 54.34 200 PRO A CA 1
ATOM 1588 C C . PRO A 1 200 ? -2.383 6.240 37.297 1.00 54.34 200 PRO A C 1
ATOM 1590 O O . PRO A 1 200 ? -3.256 6.360 38.153 1.00 54.34 200 PRO A O 1
ATOM 1593 N N . LEU A 1 201 ? -1.240 6.920 37.355 1.00 50.06 201 LEU A N 1
ATOM 1594 C CA . LEU A 1 201 ? -0.970 8.018 38.269 1.00 50.06 201 LEU A CA 1
ATOM 1595 C C . LEU A 1 201 ? -1.093 9.290 37.428 1.00 50.06 201 LEU A C 1
ATOM 1597 O O . LEU A 1 201 ? -0.250 9.515 36.567 1.00 50.06 201 LEU A O 1
ATOM 1601 N N . GLY A 1 202 ? -2.160 10.071 37.629 1.00 44.34 202 GLY A N 1
ATOM 1602 C CA . GLY A 1 202 ? -2.420 11.317 36.896 1.00 44.34 202 GLY A CA 1
ATOM 1603 C C . GLY A 1 202 ? -1.226 12.289 36.878 1.00 44.34 202 GLY A C 1
ATOM 1604 O O . GLY A 1 202 ? -0.228 12.051 37.560 1.00 44.34 202 GLY A O 1
ATOM 1605 N N . PRO A 1 203 ? -1.309 13.393 36.109 1.00 43.19 203 PRO A N 1
ATOM 1606 C CA . PRO A 1 203 ? -0.158 14.220 35.757 1.00 43.19 203 PRO A CA 1
ATOM 1607 C C . PRO A 1 203 ? 0.599 14.638 37.016 1.00 43.19 203 PRO A C 1
ATOM 1609 O O . PRO A 1 203 ? 0.142 15.496 37.773 1.00 43.19 203 PRO A O 1
ATOM 1612 N N . ARG A 1 204 ? 1.770 14.034 37.253 1.00 42.34 204 ARG A N 1
ATOM 1613 C CA . ARG A 1 204 ? 2.696 14.579 38.238 1.00 42.34 204 ARG A CA 1
ATOM 1614 C C . ARG A 1 204 ? 3.145 15.915 37.676 1.00 42.34 204 ARG A C 1
ATOM 1616 O O . ARG A 1 204 ? 3.858 15.961 36.680 1.00 42.34 204 ARG A O 1
ATOM 1623 N N . HIS A 1 205 ? 2.648 16.989 38.288 1.00 45.22 205 HIS A N 1
ATOM 1624 C CA . HIS A 1 205 ? 3.196 18.327 38.155 1.00 45.22 205 HIS A CA 1
ATOM 1625 C C . HIS A 1 205 ? 4.719 18.246 38.089 1.00 45.22 205 HIS A C 1
ATOM 1627 O O . HIS A 1 205 ? 5.348 17.814 39.048 1.00 45.22 205 HIS A O 1
ATOM 1633 N N . ASN A 1 206 ? 5.263 18.606 36.930 1.00 33.44 206 ASN A N 1
ATOM 1634 C CA . ASN A 1 206 ? 6.546 19.273 36.762 1.00 33.44 206 ASN A CA 1
ATOM 1635 C C . ASN A 1 206 ? 6.637 19.746 35.309 1.00 33.44 206 ASN A C 1
ATOM 1637 O O . ASN A 1 206 ? 7.359 19.205 34.479 1.00 33.44 206 ASN A O 1
ATOM 1641 N N . PHE A 1 207 ? 5.857 20.790 35.019 1.00 34.88 207 PHE A N 1
ATOM 1642 C CA . PHE A 1 207 ? 6.137 21.712 33.925 1.00 34.88 207 PHE A CA 1
ATOM 1643 C C . PHE A 1 207 ? 7.444 22.455 34.269 1.00 34.88 207 PHE A C 1
ATOM 1645 O O . PHE A 1 207 ? 7.441 23.521 34.872 1.00 34.88 207 PHE A O 1
ATOM 1652 N N . TYR A 1 208 ? 8.573 21.850 33.923 1.00 34.56 208 TYR A N 1
ATOM 1653 C CA . TYR A 1 208 ? 9.889 22.476 33.809 1.00 34.56 208 TYR A CA 1
ATOM 1654 C C . TYR A 1 208 ? 10.446 21.910 32.493 1.00 34.56 208 TYR A C 1
ATOM 1656 O O . TYR A 1 208 ? 10.468 20.698 32.336 1.00 34.56 208 TYR A O 1
ATOM 1664 N N . LEU A 1 209 ? 10.853 22.629 31.455 1.00 31.78 209 LEU A N 1
ATOM 1665 C CA . LEU A 1 209 ? 11.253 24.009 31.247 1.00 31.78 209 LEU A CA 1
ATOM 1666 C C . LEU A 1 209 ? 11.099 24.252 29.733 1.00 31.78 209 LEU A C 1
ATOM 1668 O O . LEU A 1 209 ? 11.684 23.516 28.943 1.00 31.78 209 LEU A O 1
ATOM 1672 N N . PHE A 1 210 ? 10.371 25.292 29.328 1.00 34.94 210 PHE A N 1
ATOM 1673 C CA . PHE A 1 210 ? 10.787 26.067 28.159 1.00 34.94 210 PHE A CA 1
ATOM 1674 C C . PHE A 1 210 ? 11.762 27.112 28.700 1.00 34.94 210 PHE A C 1
ATOM 1676 O O . PHE A 1 210 ? 11.344 28.065 29.362 1.00 34.94 210 PHE A O 1
ATOM 1683 N N . LYS A 1 211 ? 13.054 26.891 28.480 1.00 33.94 211 LYS A N 1
ATOM 1684 C CA . LYS A 1 211 ? 14.056 27.948 28.400 1.00 33.94 211 LYS A CA 1
ATOM 1685 C C . LYS A 1 211 ? 15.149 27.502 27.446 1.00 33.94 211 LYS A C 1
ATOM 1687 O O . LYS A 1 211 ? 15.558 26.328 27.568 1.00 33.94 211 LYS A O 1
#

InterPro domains:
  IPR000484 Photosynthetic reaction centre, L/M [PF00124] (28-170)
  IPR036854 Photosystem II protein D1/D2 superfamily [G3DSA:1.20.85.10] (15-172)
  IPR036854 Photosystem II protein D1/D2 superfamily [SSF81483] (16-172)
  IPR055266 Photosystem II protein D1/D2 [PTHR33149] (1-173)

Organism: Trapa natans (NCBI:txid22666)

Radius of gyration: 23.49 Å; chains: 1; bounding box: 75×44×58 Å

Foldseek 3Di:
DDDPPDPPPPPPQDPVNVVVVVVPPDDDDDDDLFLVQQAPFQQCLAPNDGAHVVSVDDQQRHWLAWFHLVCAADLLDCCDPQNVVPPNSSSNRSNSLSVRLVVVLVVLVVVLVVLVVVCVVVVHDSVVSVVSVLVSVCSCCQQPVVSVVPRHSNLGQIGGNVSVVVNLVVLVVDPDPPRVVVVVVVVCVVVVVVCQPPDPDHHDDDPDDDD

Secondary structure (DSSP, 8-state):
-----------S--HHHHHHHHHTS-------HHHHHHHH--BHHHHSB--SGGGT--TTT-EEPPPPGGGTT----TTSTTTTT-HHHHHHTTHHHHHHHHHHHHHHHHHHHHHHHHHHHTT--THHHHHHHHHHHHHHIIIIIHHHTSSSGGGSPPEEHHHHHHHHHHHHH--SSS-HHHHHHHHHHHHHHHHHHTSSS----------

Sequence (211 aa):
MTIALGKFTKDENDLFDIMDDWLRRDRFVFVGGWFTGTTFVTSWYTHGLASSYLEGCNFLTAAVSTPANSLAHSLLLLWGPKAQGDFTRWCQLGGLWTFVALHGAFGLIGFMLRQFELTRSVQLRPYNAIAFSGPIAVFVFVFLIYPLGQSGWFFAPSFGVAAIFRFILISKGSNTSLSISEMFGIFKTPWTCRREMLSPLGPRHNFYLFK